Protein AF-A0A3D0M097-F1 (afdb_monomer_lite)

Sequence (236 aa):
MKTQNIITDGYNKEDYTHHGNMFLTGNGAMGVRGTLCEYRKEYMPAINLGGVYDQAGDGWREPVNAPNGLFAELNVDGETLTLPESKHSAHSVSLNIYDGVYNRETCFITAKGGVKFTEGRMVSQENPNLILQCLTVQTGYAAEVCVHTEIDGDVWDINGPHLEQMVCEYEDGACFVSAVTHEKGTHIATQETAEYEFKAAEKIAIGEQSVARNICFTTEAGKEYKIYRKILVTAG

Foldseek 3Di:
DDFDKDKDKDDDPVCLVVQQVVLWAAQQQWIWGRHDLQDAQVSATFIFGPPAWAADDPHDIDTAGFQDQSHKWKDKQNDTDDPPPFAWPIKMWMARPVVRKTKIWTWTQDPVGTKIWMKIKHQDNVDRFKIKMKIKIATQAKIKMKMKTKRAQNHHDPRDDQWDPWDWDDDPQKTKIWTAGDPPRKIKMKIKHKDWDDDWDWDWDTDPGMIMIITIDIDHRGDMTMIMMMMGIDID

Radius of gyration: 17.62 Å; chains: 1; bounding box: 40×41×54 Å

pLDDT: mean 96.67, std 5.03, range [55.19, 98.88]

Structure (mmCIF, N/CA/C/O backbone):
data_AF-A0A3D0M097-F1
#
_entry.id   AF-A0A3D0M097-F1
#
loop_
_atom_site.group_PDB
_atom_site.id
_atom_site.type_symbol
_atom_site.label_atom_id
_atom_site.label_alt_id
_atom_site.label_comp_id
_atom_site.label_asym_id
_atom_site.label_entity_id
_atom_site.label_seq_id
_atom_site.pdbx_PDB_ins_code
_atom_site.Cartn_x
_atom_site.Cartn_y
_atom_site.Cartn_z
_atom_site.occupancy
_atom_site.B_iso_or_equiv
_atom_site.auth_seq_id
_atom_site.auth_comp_id
_atom_site.auth_asym_id
_atom_site.auth_atom_id
_atom_site.pdbx_PDB_model_num
ATOM 1 N N . MET A 1 1 ? 2.580 25.708 -8.187 1.00 55.19 1 MET A N 1
ATOM 2 C CA . MET A 1 1 ? 2.586 24.947 -6.920 1.00 55.19 1 MET A CA 1
ATOM 3 C C . MET A 1 1 ? 3.696 25.490 -6.046 1.00 55.19 1 MET A C 1
ATOM 5 O O . MET A 1 1 ? 4.746 25.830 -6.580 1.00 55.19 1 MET A O 1
ATOM 9 N N . LYS A 1 2 ? 3.454 25.650 -4.744 1.00 55.31 2 LYS A N 1
ATOM 10 C CA . LYS A 1 2 ? 4.518 25.980 -3.791 1.00 55.31 2 LYS A CA 1
ATOM 11 C C . LYS A 1 2 ? 5.185 24.662 -3.403 1.00 55.31 2 LYS A C 1
ATOM 13 O O . LYS A 1 2 ? 4.500 23.770 -2.933 1.00 55.31 2 LYS A O 1
ATOM 18 N N . THR A 1 3 ? 6.486 24.524 -3.623 1.00 61.22 3 THR A N 1
ATOM 19 C CA . THR A 1 3 ? 7.239 23.315 -3.265 1.00 61.22 3 THR A CA 1
ATOM 20 C C . THR A 1 3 ? 8.035 23.579 -1.997 1.00 61.22 3 THR A C 1
ATOM 22 O O . THR A 1 3 ? 9.113 24.170 -2.047 1.00 61.22 3 THR A O 1
ATOM 25 N N . GLN A 1 4 ? 7.492 23.159 -0.859 1.00 81.69 4 GLN A N 1
ATOM 26 C CA . GLN A 1 4 ? 8.293 22.852 0.320 1.00 81.69 4 GLN A CA 1
ATOM 27 C C . GLN A 1 4 ? 8.156 21.356 0.538 1.00 81.69 4 GLN A C 1
ATOM 29 O O . GLN A 1 4 ? 7.065 20.860 0.807 1.00 81.69 4 GLN A O 1
ATOM 34 N N . ASN A 1 5 ? 9.263 20.651 0.343 1.00 87.94 5 ASN A N 1
ATOM 35 C CA . ASN A 1 5 ? 9.313 19.209 0.468 1.00 87.94 5 ASN A CA 1
ATOM 36 C C . ASN A 1 5 ? 10.284 18.856 1.587 1.00 87.94 5 ASN A C 1
ATOM 38 O O . ASN A 1 5 ? 11.381 19.414 1.657 1.00 87.94 5 ASN A O 1
ATOM 42 N N . ILE A 1 6 ? 9.890 17.900 2.418 1.00 94.69 6 ILE A N 1
ATOM 43 C CA . ILE A 1 6 ? 10.844 17.067 3.147 1.00 94.69 6 ILE A CA 1
ATOM 44 C C . ILE A 1 6 ? 11.224 15.949 2.178 1.00 94.69 6 ILE A C 1
ATOM 46 O O . ILE A 1 6 ? 10.329 15.361 1.574 1.00 94.69 6 ILE A O 1
ATOM 50 N N . ILE A 1 7 ? 12.518 15.697 1.974 1.00 96.50 7 ILE A N 1
ATOM 51 C CA . ILE A 1 7 ? 13.021 14.688 1.030 1.00 96.50 7 ILE A CA 1
ATOM 52 C C . ILE A 1 7 ? 14.126 13.889 1.716 1.00 96.50 7 ILE A C 1
ATOM 54 O O . ILE A 1 7 ? 14.997 14.472 2.364 1.00 96.50 7 ILE A O 1
ATOM 58 N N . THR A 1 8 ? 14.103 12.573 1.536 1.00 97.31 8 THR A N 1
ATOM 59 C CA . THR A 1 8 ? 15.211 11.672 1.864 1.00 97.31 8 THR A CA 1
ATOM 60 C C . THR A 1 8 ? 15.594 10.878 0.627 1.00 97.31 8 THR A C 1
ATOM 62 O O . THR A 1 8 ? 14.728 10.244 0.024 1.00 97.31 8 THR A O 1
ATOM 65 N N . ASP A 1 9 ? 16.883 10.874 0.295 1.00 97.44 9 ASP A N 1
ATOM 66 C CA . ASP A 1 9 ? 17.445 10.066 -0.785 1.00 97.44 9 ASP A CA 1
ATOM 67 C C . ASP A 1 9 ? 18.242 8.886 -0.224 1.00 97.44 9 ASP A C 1
ATOM 69 O O . ASP A 1 9 ? 18.924 8.996 0.797 1.00 97.44 9 ASP A O 1
ATOM 73 N N . GLY A 1 10 ? 18.190 7.762 -0.933 1.00 97.31 10 GLY A N 1
ATOM 74 C CA . GLY A 1 10 ? 18.743 6.492 -0.480 1.00 97.31 10 GLY A CA 1
ATOM 75 C C . GLY A 1 10 ? 17.814 5.765 0.489 1.00 97.31 10 GLY A C 1
ATOM 76 O O . GLY A 1 10 ? 16.829 6.309 0.983 1.00 97.31 10 GLY A O 1
ATOM 77 N N . TYR A 1 11 ? 18.124 4.497 0.735 1.00 97.88 11 TYR A N 1
ATOM 78 C CA . TYR A 1 11 ? 17.343 3.630 1.606 1.00 97.88 11 TYR A CA 1
ATOM 79 C C . TYR A 1 11 ? 18.214 3.073 2.730 1.00 97.88 11 TYR A C 1
ATOM 81 O O . TYR A 1 11 ? 19.305 2.553 2.489 1.00 97.88 11 TYR A O 1
ATOM 89 N N . ASN A 1 12 ? 17.694 3.128 3.952 1.00 97.00 12 ASN A N 1
ATOM 90 C CA . ASN A 1 12 ? 18.270 2.478 5.117 1.00 97.00 12 ASN A CA 1
ATOM 91 C C . ASN A 1 12 ? 17.151 1.777 5.888 1.00 97.00 12 ASN A C 1
ATOM 93 O O . ASN A 1 12 ? 16.193 2.406 6.336 1.00 97.00 12 ASN A O 1
ATOM 97 N N . LYS A 1 13 ? 17.285 0.457 6.041 1.00 95.69 13 LYS A N 1
ATOM 98 C CA . LYS A 1 13 ? 16.254 -0.385 6.651 1.00 95.69 13 LYS A CA 1
ATOM 99 C C . LYS A 1 13 ? 15.965 -0.032 8.107 1.00 95.69 13 LYS A C 1
ATOM 101 O O . LYS A 1 13 ? 14.873 -0.324 8.564 1.00 95.69 13 LYS A O 1
ATOM 106 N N . GLU A 1 14 ? 16.913 0.581 8.816 1.00 96.94 14 GLU A N 1
ATOM 107 C CA . GLU A 1 14 ? 16.761 0.948 10.230 1.00 96.94 14 GLU A CA 1
ATOM 108 C C . GLU A 1 14 ? 15.917 2.220 10.423 1.00 96.94 14 GLU A C 1
ATOM 110 O O . GLU A 1 14 ? 15.406 2.468 11.513 1.00 96.94 14 GLU A O 1
ATOM 115 N N . ASP A 1 15 ? 15.706 3.006 9.361 1.00 96.81 15 ASP A N 1
ATOM 116 C CA . ASP A 1 15 ? 14.996 4.286 9.444 1.00 96.81 15 ASP A CA 1
ATOM 117 C C . ASP A 1 15 ? 13.467 4.133 9.349 1.00 96.81 15 ASP A C 1
ATOM 119 O O . ASP A 1 15 ? 12.746 5.129 9.420 1.00 96.81 15 ASP A O 1
ATOM 123 N N . TYR A 1 16 ? 12.939 2.905 9.234 1.00 96.06 16 TYR A N 1
ATOM 124 C CA . TYR A 1 16 ? 11.509 2.642 9.005 1.00 96.06 16 TYR A CA 1
ATOM 125 C C . TYR A 1 16 ? 10.591 3.331 10.029 1.00 96.06 16 TYR A C 1
ATOM 127 O O . TYR A 1 16 ? 9.601 3.962 9.649 1.00 96.06 16 TYR A O 1
ATOM 135 N N . THR A 1 17 ? 10.941 3.296 11.318 1.00 97.00 17 THR A N 1
ATOM 136 C CA . THR A 1 17 ? 10.155 3.955 12.371 1.00 97.00 17 THR A CA 1
ATOM 137 C C . THR A 1 17 ? 10.193 5.473 12.226 1.00 97.00 17 THR A C 1
ATOM 139 O O . THR A 1 17 ? 9.156 6.131 12.352 1.00 97.00 17 THR A O 1
ATOM 142 N N . HIS A 1 18 ? 11.376 6.032 11.947 1.00 97.62 18 HIS A N 1
ATOM 143 C CA . HIS A 1 18 ? 11.571 7.470 11.784 1.00 97.62 18 HIS A CA 1
ATOM 144 C C . HIS A 1 18 ? 10.836 7.992 10.545 1.00 97.62 18 HIS A C 1
ATOM 146 O O . HIS A 1 18 ? 10.071 8.948 10.651 1.00 97.62 18 HIS A O 1
ATOM 152 N N . HIS A 1 19 ? 10.988 7.324 9.401 1.00 97.38 19 HIS A N 1
ATOM 153 C CA . HIS A 1 19 ? 10.326 7.679 8.145 1.00 97.38 19 HIS A CA 1
ATOM 154 C C . HIS A 1 19 ? 8.806 7.528 8.241 1.00 97.38 19 HIS A C 1
ATOM 156 O O . HIS A 1 19 ? 8.079 8.425 7.813 1.00 97.38 19 HIS A O 1
ATOM 162 N N . GLY A 1 20 ? 8.319 6.467 8.893 1.00 97.31 20 GLY A N 1
ATOM 163 C CA . GLY A 1 20 ? 6.892 6.288 9.153 1.00 97.31 20 GLY A CA 1
ATOM 164 C C . GLY A 1 20 ? 6.267 7.445 9.946 1.00 97.31 20 GLY A C 1
ATOM 165 O O . GLY A 1 20 ? 5.105 7.773 9.717 1.00 97.31 20 GLY A O 1
ATOM 166 N N . ASN A 1 21 ? 7.035 8.102 10.825 1.00 97.19 21 ASN A N 1
ATOM 167 C CA . ASN A 1 21 ? 6.602 9.301 11.552 1.00 97.19 21 ASN A CA 1
ATOM 168 C C . ASN A 1 21 ? 6.780 10.589 10.736 1.00 97.19 21 ASN A C 1
ATOM 170 O O . ASN A 1 21 ? 5.877 11.417 10.681 1.00 97.19 21 ASN A O 1
ATOM 174 N N . MET A 1 22 ? 7.950 10.774 10.123 1.00 97.12 22 MET A N 1
ATOM 175 C CA . MET A 1 22 ? 8.322 12.015 9.439 1.00 97.12 22 MET A CA 1
ATOM 176 C C . MET A 1 22 ? 7.471 12.280 8.195 1.00 97.12 22 MET A C 1
ATOM 178 O O . MET A 1 22 ? 7.140 13.428 7.912 1.00 97.12 22 MET A O 1
ATOM 182 N N . PHE A 1 23 ? 7.108 11.223 7.468 1.00 98.00 23 PHE A N 1
ATOM 183 C CA . PHE A 1 23 ? 6.337 11.306 6.230 1.00 98.00 23 PHE A CA 1
ATOM 184 C C . PHE A 1 23 ? 4.845 10.984 6.422 1.00 98.00 23 PHE A C 1
ATOM 186 O O . PHE A 1 23 ? 4.149 10.680 5.454 1.00 98.00 23 PHE A O 1
ATOM 193 N N . LEU A 1 24 ? 4.354 11.019 7.666 1.00 97.31 24 LEU A N 1
ATOM 194 C CA . LEU A 1 24 ? 2.944 10.806 7.984 1.00 97.31 24 LEU A CA 1
ATOM 195 C C . LEU A 1 24 ? 2.059 11.845 7.282 1.00 97.31 24 LEU A C 1
ATOM 197 O O . LEU A 1 24 ? 2.350 13.041 7.282 1.00 97.31 24 LEU A O 1
ATOM 201 N N . THR A 1 25 ? 0.933 11.383 6.742 1.00 97.81 25 THR A N 1
ATOM 202 C CA . THR A 1 25 ? -0.128 12.232 6.177 1.00 97.81 25 THR A CA 1
ATOM 203 C C . THR A 1 25 ? -1.403 12.095 7.001 1.00 97.81 25 THR A C 1
ATOM 205 O O . THR A 1 25 ? -1.664 11.027 7.550 1.00 97.81 25 THR A O 1
ATOM 208 N N . GLY A 1 26 ? -2.224 13.141 7.085 1.00 97.31 26 GLY A N 1
ATOM 209 C CA . GLY A 1 26 ? -3.478 13.081 7.835 1.00 97.31 26 GLY A CA 1
ATOM 210 C C . GLY A 1 26 ? -4.354 14.317 7.663 1.00 97.31 26 GLY A C 1
ATOM 211 O O . GLY A 1 26 ? -3.919 15.333 7.122 1.00 97.31 26 GLY A O 1
ATOM 212 N N . ASN A 1 27 ? -5.593 14.225 8.139 1.00 97.00 27 ASN A N 1
ATOM 213 C CA . ASN A 1 27 ? -6.616 15.279 8.042 1.00 97.00 27 ASN A CA 1
ATOM 214 C C . ASN A 1 27 ? -7.275 15.617 9.395 1.00 97.00 27 ASN A C 1
ATOM 216 O O . ASN A 1 27 ? -8.317 16.264 9.444 1.00 97.00 27 ASN A O 1
ATOM 220 N N . GLY A 1 28 ? -6.694 15.152 10.504 1.00 94.56 28 GLY A N 1
ATOM 221 C CA . GLY A 1 28 ? -7.227 15.332 11.859 1.00 94.56 28 GLY A CA 1
ATOM 222 C C . GLY A 1 28 ? -8.279 14.296 12.269 1.00 94.56 28 GLY A C 1
ATOM 223 O O . GLY A 1 28 ? -8.358 13.975 13.452 1.00 94.56 28 GLY A O 1
ATOM 224 N N . ALA A 1 29 ? -9.026 13.728 11.318 1.00 96.06 29 ALA A N 1
ATOM 225 C CA . ALA A 1 29 ? -9.900 12.575 11.547 1.00 96.06 29 ALA A CA 1
ATOM 226 C C . ALA A 1 29 ? -9.162 11.242 11.352 1.00 96.06 29 ALA A C 1
ATOM 228 O O . ALA A 1 29 ? -9.466 10.266 12.025 1.00 96.06 29 ALA A O 1
ATOM 229 N N . MET A 1 30 ? -8.174 11.207 10.462 1.00 97.38 30 MET A N 1
ATOM 230 C CA . MET A 1 30 ? -7.381 10.031 10.131 1.00 97.38 30 MET A CA 1
ATOM 231 C C . MET A 1 30 ? -5.905 10.405 9.976 1.00 97.38 30 MET A C 1
ATOM 233 O O . MET A 1 30 ? -5.568 11.480 9.465 1.00 97.38 30 MET A O 1
ATOM 237 N N . GLY A 1 31 ? -5.026 9.507 10.416 1.00 97.94 31 GLY A N 1
ATOM 238 C CA . GLY A 1 31 ? -3.580 9.580 10.225 1.00 97.94 31 GLY A CA 1
ATOM 239 C C . GLY A 1 31 ? -3.058 8.315 9.553 1.00 97.94 31 GLY A C 1
ATOM 24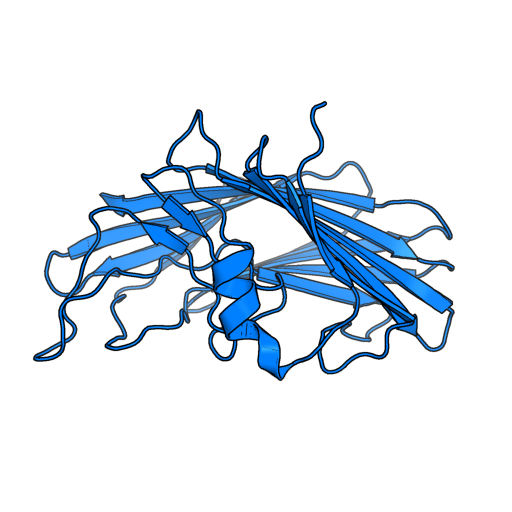0 O O . GLY A 1 31 ? -3.476 7.215 9.893 1.00 97.94 31 GLY A O 1
ATOM 241 N N . VAL A 1 32 ? -2.141 8.473 8.605 1.00 98.44 32 VAL A N 1
ATOM 242 C CA . VAL A 1 32 ? -1.524 7.383 7.843 1.00 98.44 32 VAL A CA 1
ATOM 243 C C . VAL A 1 32 ? -0.016 7.526 7.941 1.00 98.44 32 VAL A C 1
ATOM 245 O O . VAL A 1 32 ? 0.547 8.508 7.446 1.00 98.44 32 VAL A O 1
ATOM 248 N N . ARG A 1 33 ? 0.651 6.548 8.560 1.00 98.44 33 ARG A N 1
ATOM 249 C CA . ARG A 1 33 ? 2.118 6.543 8.666 1.00 98.44 33 ARG A CA 1
ATOM 250 C C . ARG A 1 33 ? 2.770 6.560 7.282 1.00 98.44 33 ARG A C 1
ATOM 252 O O . ARG A 1 33 ? 2.268 5.975 6.326 1.00 98.44 33 ARG A O 1
ATOM 259 N N . GLY A 1 34 ? 3.923 7.210 7.176 1.00 98.00 34 GLY A N 1
ATOM 260 C CA . GLY A 1 34 ? 4.712 7.350 5.947 1.00 98.00 34 GLY A CA 1
ATOM 261 C C . GLY A 1 34 ? 5.532 6.112 5.557 1.00 98.00 34 GLY A C 1
ATOM 262 O O . GLY A 1 34 ? 6.655 6.250 5.078 1.00 98.00 34 GLY A O 1
ATOM 263 N N . THR A 1 35 ? 5.027 4.905 5.825 1.00 98.25 35 THR A N 1
ATOM 264 C CA . THR A 1 35 ? 5.699 3.630 5.515 1.00 98.25 35 THR A CA 1
ATOM 265 C C . THR A 1 35 ? 5.626 3.293 4.025 1.00 98.25 35 THR A C 1
ATOM 267 O O . THR A 1 35 ? 4.704 3.736 3.337 1.00 98.25 35 THR A O 1
ATOM 270 N N . LEU A 1 36 ? 6.561 2.482 3.522 1.00 98.50 36 LEU A N 1
ATOM 271 C CA . LEU A 1 36 ? 6.472 1.958 2.154 1.00 98.50 36 LEU A CA 1
ATOM 272 C C . LEU A 1 36 ? 5.215 1.084 2.001 1.00 98.50 36 LEU A C 1
ATOM 274 O O . LEU A 1 36 ? 4.780 0.461 2.968 1.00 98.50 36 LEU A O 1
ATOM 278 N N . CYS A 1 37 ? 4.605 1.054 0.816 1.00 98.31 37 CYS A N 1
ATOM 279 C CA . CYS A 1 37 ? 3.369 0.299 0.591 1.00 98.31 37 CYS A CA 1
ATOM 280 C C . CYS A 1 37 ? 3.544 -1.225 0.695 1.00 98.31 37 CYS A C 1
ATOM 282 O O . CYS A 1 37 ? 2.585 -1.910 1.024 1.00 98.31 37 CYS A O 1
ATOM 284 N N . GLU A 1 38 ? 4.747 -1.758 0.470 1.00 98.31 38 GLU A N 1
ATOM 285 C CA . GLU A 1 38 ? 5.058 -3.189 0.616 1.00 98.31 38 GLU A CA 1
ATOM 286 C C . GLU A 1 38 ? 5.319 -3.618 2.072 1.00 98.31 38 GLU A C 1
ATOM 288 O O . GLU A 1 38 ? 5.615 -4.779 2.344 1.00 98.31 38 GLU A O 1
ATOM 293 N N . TYR A 1 39 ? 5.252 -2.688 3.027 1.00 98.25 39 TYR A N 1
ATOM 294 C CA . TYR A 1 39 ? 5.535 -2.973 4.429 1.00 98.25 39 TYR A CA 1
ATOM 295 C C . TYR A 1 39 ? 4.341 -3.587 5.156 1.00 98.25 39 TYR A C 1
ATOM 297 O O . TYR A 1 39 ? 3.215 -3.097 5.074 1.00 98.25 39 TYR A O 1
ATOM 305 N N . ARG A 1 40 ? 4.641 -4.635 5.924 1.00 97.44 40 ARG A N 1
ATOM 306 C CA . ARG A 1 40 ? 3.746 -5.329 6.858 1.00 97.44 40 ARG A CA 1
ATOM 307 C C . ARG A 1 40 ? 4.011 -4.880 8.294 1.00 97.44 40 ARG A C 1
ATOM 309 O O . ARG A 1 40 ? 4.863 -4.018 8.529 1.00 97.44 40 ARG A O 1
ATOM 316 N N . LYS A 1 41 ? 3.276 -5.444 9.254 1.00 96.94 41 LYS A N 1
ATOM 317 C CA . LYS A 1 41 ? 3.286 -5.055 10.674 1.00 96.94 41 LYS A CA 1
ATOM 318 C C . LYS A 1 41 ? 4.680 -4.937 11.305 1.00 96.94 41 LYS A C 1
ATOM 320 O O . LYS A 1 41 ? 4.875 -4.088 12.170 1.00 96.94 41 LYS A O 1
ATOM 325 N N . GLU A 1 42 ? 5.671 -5.691 10.831 1.00 96.12 42 GLU A N 1
ATOM 326 C CA . GLU A 1 42 ? 7.069 -5.625 11.283 1.00 96.12 42 GLU A CA 1
ATOM 327 C C . GLU A 1 42 ? 7.699 -4.240 11.060 1.00 96.12 42 GLU A C 1
ATOM 329 O O . GLU A 1 42 ? 8.588 -3.832 11.803 1.00 96.12 42 GLU A O 1
ATOM 334 N N . TYR A 1 43 ? 7.207 -3.499 10.065 1.00 97.50 43 TYR A N 1
ATOM 335 C CA . TYR A 1 43 ? 7.630 -2.141 9.728 1.00 97.50 43 TYR A CA 1
ATOM 336 C C . TYR A 1 43 ? 6.590 -1.077 10.106 1.00 97.50 43 TYR A C 1
ATOM 338 O O . TYR A 1 43 ? 6.696 0.083 9.692 1.00 97.50 43 TYR A O 1
ATOM 346 N N . MET A 1 44 ? 5.608 -1.458 10.926 1.00 97.56 44 MET A N 1
ATOM 347 C CA . MET A 1 44 ? 4.640 -0.566 11.561 1.00 97.56 44 MET A CA 1
ATOM 348 C C . MET A 1 44 ? 3.858 0.334 10.580 1.00 97.56 44 MET A C 1
ATOM 350 O O . MET A 1 44 ? 3.801 1.546 10.806 1.00 97.56 44 MET A O 1
ATOM 354 N N . PRO A 1 45 ? 3.274 -0.162 9.471 1.00 97.94 45 PRO A N 1
ATOM 355 C CA . PRO A 1 45 ? 2.238 0.592 8.775 1.00 97.94 45 PRO A CA 1
ATOM 356 C C . PRO A 1 45 ? 1.058 0.810 9.728 1.00 97.94 45 PRO A C 1
ATOM 358 O O . PRO A 1 45 ? 0.739 -0.052 10.545 1.00 97.94 45 PRO A O 1
ATOM 361 N N . ALA A 1 46 ? 0.417 1.971 9.640 1.00 97.94 46 ALA A N 1
ATOM 362 C CA . ALA A 1 46 ? -0.742 2.277 10.468 1.00 97.94 46 ALA A CA 1
ATOM 363 C C . ALA A 1 46 ? -1.675 3.252 9.765 1.00 97.94 46 ALA A C 1
ATOM 365 O O . ALA A 1 46 ? -1.221 4.247 9.184 1.00 97.94 46 ALA A O 1
ATOM 366 N N . ILE A 1 47 ? -2.969 2.975 9.900 1.00 98.44 47 ILE A N 1
ATOM 367 C CA . ILE A 1 47 ? -4.061 3.896 9.609 1.00 98.44 47 ILE A CA 1
ATOM 368 C C . ILE A 1 47 ? -4.821 4.093 10.921 1.00 98.44 47 ILE A C 1
ATOM 370 O O . ILE A 1 47 ? -5.553 3.209 11.360 1.00 98.44 47 ILE A O 1
ATOM 374 N N . ASN A 1 48 ? -4.625 5.240 11.565 1.00 96.12 48 ASN A N 1
ATOM 375 C CA . ASN A 1 48 ? -5.269 5.577 12.831 1.00 96.12 48 ASN A CA 1
ATOM 376 C C . ASN A 1 48 ? -6.498 6.447 12.602 1.00 96.12 48 ASN A C 1
ATOM 378 O O . ASN A 1 48 ? -6.442 7.408 11.832 1.00 96.12 48 ASN A O 1
ATOM 382 N N . LEU A 1 49 ? -7.570 6.164 13.342 1.00 94.00 49 LEU A N 1
ATOM 383 C CA . LEU A 1 49 ? -8.802 6.947 13.333 1.00 94.00 49 LEU A CA 1
ATOM 384 C C . LEU A 1 49 ? -8.918 7.768 14.623 1.00 94.00 49 LEU A C 1
ATOM 386 O O . LEU A 1 49 ? -8.868 7.245 15.737 1.00 94.00 49 LEU A O 1
ATOM 390 N N . GLY A 1 50 ? -9.068 9.079 14.473 1.00 93.38 50 GLY A N 1
ATOM 391 C CA . GLY A 1 50 ? -9.222 10.018 15.574 1.00 93.38 50 GLY A CA 1
ATOM 392 C C . GLY A 1 50 ? -10.456 9.686 16.409 1.00 93.38 50 GLY A C 1
ATOM 393 O O . GLY A 1 50 ? -11.563 9.585 15.891 1.00 93.38 50 GLY A O 1
ATOM 394 N N . GLY A 1 51 ? -10.268 9.527 17.720 1.00 92.56 51 GLY A N 1
ATOM 395 C CA . GLY A 1 51 ? -11.361 9.205 18.642 1.00 92.56 51 GLY A CA 1
ATOM 396 C C . GLY A 1 51 ? -11.674 7.712 18.783 1.00 92.56 51 GLY A C 1
ATOM 397 O O . GLY A 1 51 ? -12.490 7.364 19.638 1.00 92.56 51 GLY A O 1
ATOM 398 N N . VAL A 1 52 ? -11.016 6.833 18.018 1.00 95.44 52 VAL A N 1
ATOM 399 C CA . VAL A 1 52 ? -11.185 5.378 18.125 1.00 95.44 52 VAL A CA 1
ATOM 400 C C . VAL A 1 52 ? -10.088 4.800 19.010 1.00 95.44 52 VAL A C 1
ATOM 402 O O . VAL A 1 52 ? -8.908 4.829 18.665 1.00 95.44 52 VAL A O 1
ATOM 405 N N . TYR A 1 53 ? -10.499 4.287 20.166 1.00 96.12 53 TYR A N 1
ATOM 406 C CA . TYR A 1 53 ? -9.622 3.702 21.172 1.00 96.12 53 TYR A CA 1
ATOM 407 C C . TYR A 1 53 ? -10.202 2.382 21.649 1.00 96.12 53 TYR A C 1
ATOM 409 O O . TYR A 1 53 ? -11.427 2.244 21.729 1.00 96.12 53 TYR A O 1
ATOM 417 N N . ASP A 1 54 ? -9.319 1.473 22.028 1.00 96.94 54 ASP A N 1
ATOM 418 C CA . ASP A 1 54 ? -9.680 0.172 22.568 1.00 96.94 54 ASP A CA 1
ATOM 419 C C . ASP A 1 54 ? -8.720 -0.238 23.689 1.00 96.94 54 ASP A C 1
ATOM 421 O O . ASP A 1 54 ? -7.605 0.282 23.786 1.00 96.94 54 ASP A O 1
ATOM 425 N N . GLN A 1 55 ? -9.177 -1.136 24.559 1.00 95.94 55 GLN A N 1
ATOM 426 C CA . GLN A 1 55 ? -8.376 -1.755 25.604 1.00 95.94 55 GLN A CA 1
ATOM 427 C C . GLN A 1 55 ? -8.475 -3.279 25.469 1.00 95.94 55 GLN A C 1
ATOM 429 O O . GLN A 1 55 ? -9.510 -3.869 25.782 1.00 95.94 55 GLN A O 1
ATOM 434 N N . ALA A 1 56 ? -7.381 -3.918 25.050 1.00 90.81 56 ALA A N 1
ATOM 435 C CA . ALA A 1 56 ? -7.310 -5.370 24.952 1.00 90.81 56 ALA A CA 1
ATOM 436 C C . ALA A 1 56 ? -7.082 -5.989 26.343 1.00 90.81 56 ALA A C 1
ATOM 438 O O . ALA A 1 56 ? -6.024 -5.820 26.958 1.00 90.81 56 ALA A O 1
ATOM 439 N N . GLY A 1 57 ? -8.085 -6.707 26.858 1.00 89.62 57 GLY A N 1
ATOM 440 C CA . GLY A 1 57 ? -8.039 -7.310 28.195 1.00 89.62 57 GLY A CA 1
ATOM 441 C C . GLY A 1 57 ? -7.748 -6.277 29.293 1.00 89.62 57 GLY A C 1
ATOM 442 O O . GLY A 1 57 ? -8.382 -5.229 29.352 1.00 89.62 57 GLY A O 1
ATOM 443 N N . ASP A 1 58 ? -6.758 -6.560 30.144 1.00 90.06 58 ASP A N 1
ATOM 444 C CA . ASP A 1 58 ? -6.296 -5.648 31.205 1.00 90.06 58 ASP A CA 1
ATOM 445 C C . ASP A 1 58 ? -5.145 -4.717 30.748 1.00 90.06 58 ASP A C 1
ATOM 447 O O . ASP A 1 58 ? -4.440 -4.135 31.576 1.00 90.06 58 ASP A O 1
ATOM 451 N N . GLY A 1 59 ? -4.910 -4.603 29.433 1.00 90.06 59 GLY A N 1
ATOM 452 C CA . GLY A 1 59 ? -3.839 -3.805 28.828 1.00 90.06 59 GLY A CA 1
ATOM 453 C C . GLY A 1 59 ? -4.063 -2.289 28.882 1.00 90.06 59 GLY A C 1
ATOM 454 O O . GLY A 1 59 ? -4.958 -1.787 29.563 1.00 90.06 59 GLY A O 1
ATOM 455 N N . TRP A 1 60 ? -3.235 -1.533 28.153 1.00 93.56 60 TRP A N 1
ATOM 456 C CA . TRP A 1 60 ? -3.404 -0.083 28.017 1.00 93.56 60 TRP A CA 1
ATOM 457 C C . TRP A 1 60 ? -4.472 0.254 26.983 1.00 93.56 60 TRP A C 1
ATOM 459 O O . TRP A 1 60 ? -4.551 -0.380 25.936 1.00 93.56 60 TRP A O 1
ATOM 469 N N . ARG A 1 61 ? -5.261 1.298 27.261 1.00 95.38 61 ARG A N 1
ATOM 470 C CA . ARG A 1 61 ? -6.140 1.880 26.249 1.00 95.38 61 ARG A CA 1
ATOM 471 C C . ARG A 1 61 ? -5.317 2.703 25.261 1.00 95.38 61 ARG A C 1
ATOM 473 O O . ARG A 1 61 ? -4.683 3.678 25.673 1.00 95.38 61 ARG A O 1
ATOM 480 N N . GLU A 1 62 ? -5.380 2.367 23.979 1.00 94.69 62 GLU A N 1
ATOM 481 C CA . GLU A 1 62 ? -4.604 3.027 22.923 1.00 94.69 62 GLU A CA 1
ATOM 482 C C . GLU A 1 62 ? -5.409 3.244 21.630 1.00 94.69 62 GLU A C 1
ATOM 484 O O . GLU A 1 62 ? -6.522 2.722 21.509 1.00 94.69 62 GLU A O 1
ATOM 489 N N . PRO A 1 63 ? -4.928 4.100 20.703 1.00 94.38 63 PRO A N 1
ATOM 490 C CA . PRO A 1 63 ? -5.562 4.270 19.401 1.00 94.38 63 PRO A CA 1
ATOM 491 C C . PRO A 1 63 ? -5.533 2.971 18.599 1.00 94.38 63 PRO A C 1
ATOM 493 O O . PRO A 1 63 ? -4.496 2.320 18.523 1.00 94.38 63 PRO A O 1
ATOM 496 N N . VAL A 1 64 ? -6.642 2.653 17.938 1.00 95.44 64 VAL A N 1
ATOM 497 C CA . VAL A 1 64 ? -6.751 1.447 17.106 1.00 95.44 64 VAL A CA 1
ATOM 498 C C . VAL A 1 64 ? -6.214 1.711 15.699 1.00 95.44 64 VAL A C 1
ATOM 500 O O . VAL A 1 64 ? -6.443 2.784 15.123 1.00 95.44 64 VAL A O 1
ATOM 503 N N . ASN A 1 65 ? -5.517 0.725 15.135 1.00 97.50 65 ASN A N 1
ATOM 504 C CA . ASN A 1 65 ? -5.171 0.684 13.719 1.00 97.50 65 ASN A CA 1
ATOM 505 C C . ASN A 1 65 ? -6.291 0.007 12.922 1.00 97.50 65 ASN A C 1
ATOM 507 O O . ASN A 1 65 ? -6.696 -1.108 13.228 1.00 97.50 65 ASN A O 1
ATOM 511 N N . ALA A 1 66 ? -6.807 0.684 11.898 1.00 98.25 66 ALA A N 1
ATOM 512 C CA . ALA A 1 66 ? -7.765 0.094 10.968 1.00 98.25 66 ALA A CA 1
ATOM 513 C C . ALA A 1 66 ? -7.067 -0.893 10.011 1.00 98.25 66 ALA A C 1
ATOM 515 O O . ALA A 1 66 ? -5.878 -0.694 9.729 1.00 98.25 66 ALA A O 1
ATOM 516 N N . PRO A 1 67 ? -7.788 -1.886 9.442 1.00 98.56 67 PRO A N 1
ATOM 517 C CA . PRO A 1 67 ? -7.248 -2.752 8.395 1.00 98.56 67 PRO A CA 1
ATOM 518 C C . PRO A 1 67 ? -6.576 -1.931 7.287 1.00 98.56 67 PRO A C 1
ATOM 520 O O . PRO A 1 67 ? -7.156 -0.979 6.751 1.00 98.56 67 PRO A O 1
ATOM 523 N N . ASN A 1 68 ? -5.332 -2.267 6.962 1.00 98.56 68 ASN A N 1
ATOM 524 C CA . ASN A 1 68 ? -4.471 -1.460 6.112 1.00 98.56 68 ASN A CA 1
ATOM 525 C C . ASN A 1 68 ? -4.798 -1.667 4.628 1.00 98.56 68 ASN A C 1
ATOM 527 O O . ASN A 1 68 ? -4.306 -2.600 4.000 1.00 98.56 68 ASN A O 1
ATOM 531 N N . GLY A 1 69 ? -5.575 -0.753 4.044 1.00 98.38 69 GLY A N 1
ATOM 532 C CA . GLY A 1 69 ? -5.913 -0.777 2.615 1.00 98.38 69 GLY A CA 1
ATOM 533 C C . GLY A 1 69 ? -4.801 -0.316 1.665 1.00 98.38 69 GLY A C 1
ATOM 534 O O . GLY A 1 69 ? -4.996 -0.338 0.452 1.00 98.38 69 GLY A O 1
ATOM 535 N N . LEU A 1 70 ? -3.648 0.139 2.169 1.00 98.62 70 LEU A N 1
ATOM 536 C CA . LEU A 1 70 ? -2.574 0.709 1.344 1.00 98.62 70 LEU A CA 1
ATOM 537 C C . LEU A 1 70 ? -1.529 -0.307 0.893 1.00 98.62 70 LEU A C 1
ATOM 539 O O . LEU A 1 70 ? -0.651 0.073 0.111 1.00 98.62 70 LEU A O 1
ATOM 543 N N . PHE A 1 71 ? -1.619 -1.563 1.347 1.00 98.75 71 PHE A N 1
ATOM 544 C CA . PHE A 1 71 ? -0.638 -2.577 0.985 1.00 98.75 71 PHE A CA 1
ATOM 545 C C . PHE A 1 71 ? -0.559 -2.719 -0.538 1.00 98.75 71 PHE A C 1
ATOM 547 O O . PHE A 1 71 ? -1.587 -2.821 -1.222 1.00 98.75 71 PHE A O 1
ATOM 554 N N . ALA A 1 72 ? 0.662 -2.678 -1.065 1.00 98.62 72 ALA A N 1
ATOM 555 C CA . ALA A 1 72 ? 0.944 -2.946 -2.462 1.00 98.62 72 ALA A CA 1
ATOM 556 C C . ALA A 1 72 ? 2.352 -3.521 -2.642 1.00 98.62 72 ALA A C 1
ATOM 558 O O . ALA A 1 72 ? 3.328 -2.964 -2.142 1.00 98.62 72 ALA A O 1
ATOM 559 N N . GLU A 1 73 ? 2.452 -4.589 -3.424 1.00 98.12 73 GLU A N 1
ATOM 560 C CA . GLU A 1 73 ? 3.691 -5.276 -3.772 1.00 98.12 73 GLU A CA 1
ATOM 561 C C . GLU A 1 73 ? 3.791 -5.429 -5.294 1.00 98.12 73 GLU A C 1
ATOM 563 O O . GLU A 1 73 ? 2.806 -5.704 -5.987 1.00 98.12 73 GLU A O 1
ATOM 568 N N . LEU A 1 74 ? 4.998 -5.235 -5.825 1.00 98.62 74 LEU A N 1
ATOM 569 C CA . LEU A 1 74 ? 5.282 -5.352 -7.248 1.00 98.62 74 LEU A CA 1
ATOM 570 C C . LEU A 1 74 ? 5.971 -6.687 -7.542 1.00 98.62 74 LEU A C 1
ATOM 572 O O . LEU A 1 74 ? 7.045 -6.958 -7.011 1.00 98.62 74 LEU A O 1
ATOM 576 N N . ASN A 1 75 ? 5.412 -7.469 -8.462 1.00 98.69 75 ASN A N 1
ATOM 577 C CA . ASN A 1 75 ? 6.072 -8.626 -9.057 1.00 98.69 75 ASN A CA 1
ATOM 578 C C . ASN A 1 75 ? 6.353 -8.367 -10.545 1.00 98.69 75 ASN A C 1
ATOM 580 O O . ASN A 1 75 ? 5.473 -7.902 -11.273 1.00 98.69 75 ASN A O 1
ATOM 584 N N . VAL A 1 76 ? 7.573 -8.661 -10.998 1.00 98.62 76 VAL A N 1
ATOM 585 C CA . VAL A 1 76 ? 8.004 -8.517 -12.395 1.00 98.62 76 VAL A CA 1
ATOM 586 C C . VAL A 1 76 ? 8.705 -9.794 -12.841 1.00 98.62 76 VAL A C 1
ATOM 588 O O . VAL A 1 76 ? 9.714 -10.187 -12.266 1.00 98.62 76 VAL A O 1
ATOM 591 N N . ASP A 1 77 ? 8.184 -10.447 -13.880 1.00 98.12 77 ASP A N 1
ATOM 592 C CA . ASP A 1 77 ? 8.680 -11.720 -14.418 1.00 98.12 77 ASP A CA 1
ATOM 593 C C . ASP A 1 77 ? 8.868 -12.823 -13.352 1.00 98.12 77 ASP A C 1
ATOM 595 O O . ASP A 1 77 ? 9.781 -13.648 -13.441 1.00 98.12 77 ASP A O 1
ATOM 599 N N . GLY A 1 78 ? 8.002 -12.849 -12.334 1.00 97.12 78 GLY A N 1
ATOM 600 C CA . GLY A 1 78 ? 8.067 -13.801 -11.225 1.00 97.12 78 GLY A CA 1
ATOM 601 C C . GLY A 1 78 ? 8.982 -13.375 -10.071 1.00 97.12 78 GLY A C 1
ATOM 602 O O . GLY A 1 78 ? 8.991 -14.052 -9.046 1.00 97.12 78 GLY A O 1
ATOM 603 N N . GLU A 1 79 ? 9.707 -12.260 -10.188 1.00 97.94 79 GLU A N 1
ATOM 604 C CA . GLU A 1 79 ? 10.518 -11.678 -9.114 1.00 97.94 79 GLU A CA 1
ATOM 605 C C . GLU A 1 79 ? 9.714 -10.619 -8.347 1.00 97.94 79 GLU A C 1
ATOM 607 O O . GLU A 1 79 ? 9.249 -9.638 -8.927 1.00 97.94 79 GLU A O 1
ATOM 612 N N . THR A 1 80 ? 9.558 -10.804 -7.035 1.00 98.31 80 THR A N 1
ATOM 613 C CA . THR A 1 80 ? 8.976 -9.789 -6.146 1.00 98.31 80 THR A CA 1
ATOM 614 C C . THR A 1 80 ? 10.021 -8.714 -5.837 1.00 98.31 80 THR A C 1
ATOM 616 O O . THR A 1 80 ? 11.139 -9.025 -5.423 1.00 98.31 80 THR A O 1
ATOM 619 N N . LEU A 1 81 ? 9.657 -7.451 -6.067 1.00 98.44 81 LEU A N 1
ATOM 620 C CA . LEU A 1 81 ? 10.518 -6.282 -5.910 1.00 98.44 81 LEU A CA 1
ATOM 621 C C . LEU A 1 81 ? 10.126 -5.489 -4.657 1.00 98.44 81 LEU A C 1
ATOM 623 O O . LEU A 1 81 ? 9.146 -4.743 -4.667 1.00 98.44 81 LEU A O 1
ATOM 627 N N . THR A 1 82 ? 10.915 -5.629 -3.594 1.00 97.38 82 THR A N 1
ATOM 628 C CA . THR A 1 82 ? 10.686 -5.012 -2.279 1.00 97.38 82 THR A CA 1
ATOM 629 C C . THR A 1 82 ? 11.963 -4.379 -1.741 1.00 97.38 82 THR A C 1
ATOM 631 O O . THR A 1 82 ? 13.076 -4.689 -2.165 1.00 97.38 82 THR A O 1
ATOM 634 N N . LEU A 1 83 ? 11.827 -3.464 -0.788 1.00 97.50 83 LEU A N 1
ATOM 635 C CA . LEU A 1 83 ? 12.937 -3.069 0.075 1.00 97.50 83 LEU A CA 1
ATOM 636 C C . LEU A 1 83 ? 12.721 -3.705 1.454 1.00 97.50 83 LEU A C 1
ATOM 638 O O . LEU A 1 83 ? 11.581 -3.716 1.906 1.00 97.50 83 LEU A O 1
ATOM 642 N N . PRO A 1 84 ? 13.776 -4.182 2.142 1.00 96.25 84 PRO A N 1
ATOM 643 C CA . PRO A 1 84 ? 15.200 -4.104 1.796 1.00 96.25 84 PRO A CA 1
ATOM 644 C C . PRO A 1 84 ? 15.728 -5.182 0.828 1.00 96.25 84 PRO A C 1
ATOM 646 O O . PRO A 1 84 ? 16.912 -5.143 0.491 1.00 96.25 84 PRO A O 1
ATOM 649 N N . GLU A 1 85 ? 14.925 -6.168 0.428 1.00 97.06 85 GLU A N 1
ATOM 650 C CA . GLU A 1 85 ? 15.426 -7.406 -0.189 1.00 97.06 85 GLU A CA 1
ATOM 651 C C . GLU A 1 85 ? 15.994 -7.202 -1.599 1.00 97.06 85 GLU A C 1
ATOM 653 O O . GLU A 1 85 ? 17.020 -7.793 -1.953 1.00 97.06 85 GLU A O 1
ATOM 658 N N . SER A 1 86 ? 15.350 -6.372 -2.417 1.00 98.00 86 SER A N 1
ATOM 659 C CA . SER A 1 86 ? 15.707 -6.201 -3.822 1.00 98.00 86 SER A CA 1
ATOM 660 C C . SER A 1 86 ? 16.791 -5.145 -4.026 1.00 98.00 86 SER A C 1
ATOM 662 O O . SER A 1 86 ? 16.849 -4.089 -3.385 1.00 98.00 86 SER A O 1
ATOM 664 N N . LYS A 1 87 ? 17.658 -5.402 -5.011 1.00 98.06 87 LYS A N 1
ATOM 665 C CA . LYS A 1 87 ? 18.669 -4.431 -5.440 1.00 98.06 87 LYS A CA 1
ATOM 666 C C . LYS A 1 87 ? 17.999 -3.237 -6.108 1.00 98.06 87 LYS A C 1
ATOM 668 O O . LYS A 1 87 ? 17.105 -3.393 -6.936 1.00 98.06 87 LYS A O 1
ATOM 673 N N . HIS A 1 88 ? 18.500 -2.046 -5.818 1.00 98.44 88 HIS A N 1
ATOM 674 C CA . HIS A 1 88 ? 18.028 -0.803 -6.414 1.00 98.44 88 HIS A CA 1
ATOM 675 C C . HIS A 1 88 ? 19.206 0.119 -6.736 1.00 98.44 88 HIS A C 1
ATOM 677 O O . HIS A 1 88 ? 20.254 0.060 -6.093 1.00 98.44 88 HIS A O 1
ATOM 683 N N . SER A 1 89 ? 19.045 0.956 -7.759 1.00 98.31 89 SER A N 1
ATOM 684 C CA . SER A 1 89 ? 20.014 1.991 -8.133 1.00 98.31 89 SER A CA 1
ATOM 685 C C . SER A 1 89 ? 19.691 3.346 -7.509 1.00 98.31 89 SER A C 1
ATOM 687 O O . SER A 1 89 ? 20.575 4.189 -7.393 1.00 98.31 89 SER A O 1
ATOM 689 N N . ALA A 1 90 ? 18.426 3.574 -7.149 1.00 98.56 90 ALA A N 1
ATOM 690 C CA . ALA A 1 90 ? 17.959 4.799 -6.516 1.00 98.56 90 ALA A CA 1
ATOM 691 C C . ALA A 1 90 ? 16.696 4.527 -5.694 1.00 98.56 90 ALA A C 1
ATOM 693 O O . ALA A 1 90 ? 15.876 3.684 -6.066 1.00 98.56 90 ALA A O 1
ATOM 694 N N . HIS A 1 91 ? 16.548 5.268 -4.602 1.00 98.75 91 HIS A N 1
ATOM 695 C CA . HIS A 1 91 ? 15.341 5.340 -3.791 1.00 98.75 91 HIS A CA 1
ATOM 696 C C . HIS A 1 91 ? 15.205 6.770 -3.267 1.00 98.75 91 HIS A C 1
ATOM 698 O O . HIS A 1 91 ? 16.211 7.369 -2.888 1.00 98.75 91 HIS A O 1
ATOM 704 N N . SER A 1 92 ? 13.993 7.313 -3.263 1.00 98.44 92 SER A N 1
ATOM 705 C CA . SER A 1 92 ? 13.690 8.612 -2.671 1.00 98.44 92 SER A CA 1
ATOM 706 C C . SER A 1 92 ? 12.273 8.607 -2.109 1.00 98.44 92 SER A C 1
ATOM 708 O O . SER A 1 92 ? 11.357 8.036 -2.710 1.00 98.44 92 SER A O 1
ATOM 710 N N . VAL A 1 93 ? 12.096 9.250 -0.960 1.00 98.44 93 VAL A N 1
ATOM 711 C CA . VAL A 1 93 ? 10.792 9.504 -0.340 1.00 98.44 93 VAL A CA 1
ATOM 712 C C . VAL A 1 93 ? 10.681 10.994 -0.077 1.00 98.44 93 VAL A C 1
ATOM 714 O O . VAL A 1 93 ? 11.637 11.640 0.353 1.00 98.44 93 VAL A O 1
ATOM 717 N N . SER A 1 94 ? 9.506 11.553 -0.339 1.00 97.75 94 SER A N 1
ATOM 718 C CA . SER A 1 94 ? 9.226 12.953 -0.078 1.00 97.75 94 SER A CA 1
ATOM 719 C C . SER A 1 94 ? 7.821 13.173 0.457 1.00 97.75 94 SER A C 1
ATOM 721 O O . SER A 1 94 ? 6.892 12.429 0.150 1.00 97.75 94 SER A O 1
ATOM 723 N N . LEU A 1 95 ? 7.662 14.241 1.230 1.00 97.88 95 LEU A N 1
ATOM 724 C CA . LEU A 1 95 ? 6.367 14.777 1.629 1.00 97.88 95 LEU A CA 1
ATOM 725 C C . LEU A 1 95 ? 6.314 16.243 1.221 1.00 97.88 95 LEU A C 1
ATOM 727 O O . LEU A 1 95 ? 7.107 17.056 1.705 1.00 97.88 95 LEU A O 1
ATOM 731 N N . ASN A 1 96 ? 5.367 16.579 0.349 1.00 95.50 96 ASN A N 1
ATOM 732 C CA . ASN A 1 96 ? 5.023 17.967 0.079 1.00 95.50 96 ASN A CA 1
ATOM 733 C C . ASN A 1 96 ? 4.172 18.483 1.240 1.00 95.50 96 ASN A C 1
ATOM 735 O O . ASN A 1 96 ? 3.020 18.079 1.397 1.00 95.50 96 ASN A O 1
ATOM 739 N N . ILE A 1 97 ? 4.734 19.384 2.045 1.00 92.50 97 ILE A N 1
ATOM 740 C CA . ILE A 1 97 ? 4.082 19.864 3.270 1.00 92.50 97 ILE A CA 1
ATOM 741 C C . ILE A 1 97 ? 2.981 20.900 3.016 1.00 92.50 97 ILE A C 1
ATOM 743 O O . ILE A 1 97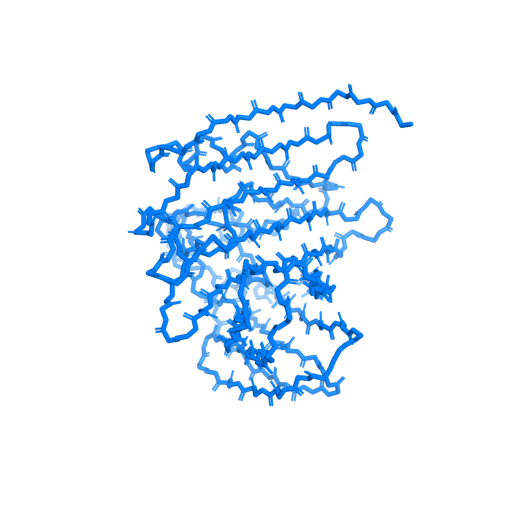 ? 2.218 21.200 3.928 1.00 92.50 97 ILE A O 1
ATOM 747 N N . TYR A 1 98 ? 2.881 21.453 1.802 1.00 91.44 98 TYR A N 1
ATOM 748 C CA . TYR A 1 98 ? 1.762 22.327 1.437 1.00 91.44 98 TYR A CA 1
ATOM 749 C C . TYR A 1 98 ? 0.522 21.528 1.058 1.00 91.44 98 TYR A C 1
ATOM 751 O O . TYR A 1 98 ? -0.572 21.865 1.499 1.00 91.44 98 TYR A O 1
ATOM 759 N N . ASP A 1 99 ? 0.709 20.490 0.245 1.00 90.94 99 ASP A N 1
ATOM 760 C CA . ASP A 1 99 ? -0.401 19.717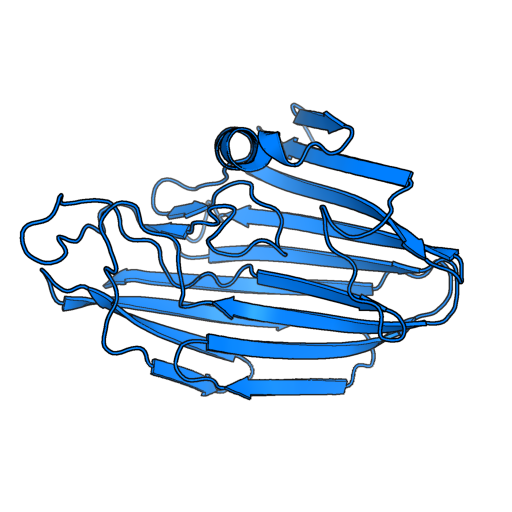 -0.316 1.00 90.94 99 ASP A CA 1
ATOM 761 C C . ASP A 1 99 ? -0.690 18.435 0.491 1.00 90.94 99 ASP A C 1
ATOM 763 O O . ASP A 1 99 ? -1.702 17.779 0.265 1.00 90.94 99 ASP A O 1
ATOM 767 N N . GLY A 1 100 ? 0.182 18.064 1.437 1.00 94.94 100 GLY A N 1
ATOM 768 C CA . GLY A 1 100 ? 0.033 16.857 2.258 1.00 94.94 100 GLY A CA 1
ATOM 769 C C . GLY A 1 100 ? 0.206 15.557 1.468 1.00 94.94 100 GLY A C 1
ATOM 770 O O . GLY A 1 100 ? -0.402 14.545 1.810 1.00 94.94 100 GLY A O 1
ATOM 771 N N . VAL A 1 101 ? 1.005 15.590 0.396 1.00 97.06 101 VAL A N 1
ATOM 772 C CA . VAL A 1 101 ? 1.183 14.458 -0.526 1.00 97.06 101 VAL A CA 1
ATOM 773 C C . VAL A 1 101 ? 2.500 13.747 -0.243 1.00 97.06 101 VAL A C 1
ATOM 775 O O . VAL A 1 101 ? 3.578 14.328 -0.405 1.00 97.06 101 VAL A O 1
ATOM 778 N N . TYR A 1 102 ? 2.391 12.479 0.140 1.00 98.44 102 TYR A N 1
ATOM 779 C CA . TYR A 1 102 ? 3.496 11.532 0.212 1.00 98.44 102 TYR A CA 1
ATOM 780 C C . TYR A 1 102 ? 3.854 11.060 -1.195 1.00 98.44 102 TYR A C 1
ATOM 782 O O . TYR A 1 102 ? 2.963 10.701 -1.966 1.00 98.44 102 TYR A O 1
ATOM 790 N N . ASN A 1 103 ? 5.144 11.001 -1.514 1.00 98.38 103 ASN A N 1
ATOM 791 C CA . ASN A 1 103 ? 5.637 10.371 -2.731 1.00 98.38 103 ASN A CA 1
ATOM 792 C C . ASN A 1 103 ? 6.843 9.485 -2.431 1.00 98.38 103 ASN A C 1
ATOM 794 O O . ASN A 1 103 ? 7.720 9.855 -1.654 1.00 98.38 103 ASN A O 1
ATOM 798 N N . ARG A 1 104 ? 6.925 8.364 -3.135 1.00 98.00 104 ARG A N 1
ATOM 799 C CA . ARG A 1 104 ? 8.061 7.447 -3.157 1.00 98.00 104 ARG A CA 1
ATOM 800 C C . ARG A 1 104 ? 8.426 7.148 -4.605 1.00 98.00 104 ARG A C 1
ATOM 802 O O . ARG A 1 104 ? 7.550 6.929 -5.439 1.00 98.00 104 ARG A O 1
ATOM 809 N N . GLU A 1 105 ? 9.720 7.054 -4.876 1.00 98.75 105 GLU A N 1
ATOM 810 C CA . GLU A 1 105 ? 10.271 6.498 -6.108 1.00 98.75 105 GLU A CA 1
ATOM 811 C C . GLU A 1 105 ? 11.383 5.496 -5.779 1.00 98.75 105 GLU A C 1
ATOM 813 O O . GLU A 1 105 ? 12.297 5.800 -5.015 1.00 98.75 105 GLU A O 1
ATOM 818 N N . THR A 1 106 ? 11.323 4.305 -6.375 1.00 98.88 106 THR A N 1
ATOM 819 C CA . THR A 1 106 ? 12.399 3.309 -6.324 1.00 98.88 106 THR A CA 1
ATOM 820 C C . THR A 1 106 ? 12.711 2.822 -7.735 1.00 98.88 106 THR A C 1
ATOM 822 O O . THR A 1 106 ? 11.815 2.424 -8.478 1.00 98.88 106 THR A O 1
ATOM 825 N N . CYS A 1 107 ? 13.993 2.801 -8.093 1.00 98.75 107 CYS A N 1
ATOM 826 C CA . CYS A 1 107 ? 14.490 2.199 -9.329 1.00 98.75 107 CYS A CA 1
ATOM 827 C C . CYS A 1 107 ? 15.190 0.878 -8.995 1.00 98.75 107 CYS A C 1
ATOM 829 O O . CYS A 1 107 ? 16.358 0.869 -8.602 1.00 98.75 107 CYS A O 1
ATOM 831 N N . PHE A 1 108 ? 14.472 -0.232 -9.132 1.00 98.81 108 PHE A N 1
ATOM 832 C CA . PHE A 1 108 ? 14.977 -1.582 -8.912 1.00 98.81 108 PHE A CA 1
ATOM 833 C C . PHE A 1 108 ? 15.858 -2.059 -10.070 1.00 98.81 108 PHE A C 1
ATOM 835 O O . PHE A 1 108 ? 15.670 -1.673 -11.228 1.00 98.81 108 PHE A O 1
ATOM 842 N N . ILE A 1 109 ? 16.817 -2.925 -9.749 1.00 98.25 109 ILE A N 1
ATOM 843 C CA . ILE A 1 109 ? 17.717 -3.570 -10.707 1.00 98.25 109 ILE A CA 1
ATOM 844 C C . ILE A 1 109 ? 17.313 -5.039 -10.818 1.00 98.25 109 ILE A C 1
ATOM 846 O O . ILE A 1 109 ? 17.500 -5.795 -9.869 1.00 98.25 109 ILE A O 1
ATOM 850 N N . THR A 1 110 ? 16.836 -5.446 -11.993 1.00 97.50 110 THR A N 1
ATOM 851 C CA . THR A 1 110 ? 16.560 -6.856 -12.316 1.00 97.50 110 THR A CA 1
ATOM 852 C C . THR A 1 110 ? 17.624 -7.408 -13.266 1.00 97.50 110 THR A C 1
ATOM 854 O O . THR A 1 110 ? 18.450 -6.665 -13.806 1.00 97.50 110 THR A O 1
ATOM 857 N N . ALA A 1 111 ? 17.582 -8.713 -13.545 1.00 96.25 111 ALA A N 1
ATOM 858 C CA . ALA A 1 111 ? 18.459 -9.335 -14.539 1.00 96.25 111 ALA A CA 1
ATOM 859 C C . ALA A 1 111 ? 18.236 -8.822 -15.978 1.00 96.25 111 ALA A C 1
ATOM 861 O O . ALA A 1 111 ? 19.153 -8.894 -16.797 1.00 96.25 111 ALA A O 1
ATOM 862 N N . LYS A 1 112 ? 17.035 -8.321 -16.302 1.00 96.81 112 LYS A N 1
ATOM 863 C CA . LYS A 1 112 ? 16.661 -7.881 -17.659 1.00 96.81 112 LYS A CA 1
ATOM 864 C C . LYS A 1 112 ? 16.734 -6.366 -17.860 1.00 96.81 112 LYS A C 1
ATOM 8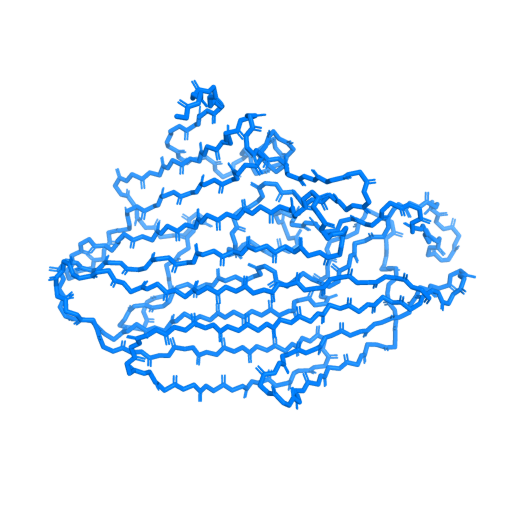66 O O . LYS A 1 112 ? 16.769 -5.909 -19.000 1.00 96.81 112 LYS A O 1
ATOM 871 N N . GLY A 1 113 ? 16.776 -5.587 -16.782 1.00 95.88 113 GLY A N 1
ATOM 872 C CA . GLY A 1 113 ? 16.881 -4.131 -16.840 1.00 95.88 113 GLY A CA 1
ATOM 873 C C . GLY A 1 113 ? 16.301 -3.431 -15.614 1.00 95.88 113 GLY A C 1
ATOM 874 O O . GLY A 1 113 ? 15.893 -4.063 -14.640 1.00 95.88 113 GLY A O 1
ATOM 875 N N . GLY A 1 114 ? 16.274 -2.100 -15.663 1.00 98.00 114 GLY A N 1
ATOM 876 C CA . GLY A 1 114 ? 15.703 -1.283 -14.595 1.00 98.00 114 GLY A CA 1
ATOM 877 C C . GLY A 1 114 ? 14.175 -1.348 -14.559 1.00 98.00 114 GLY A C 1
ATOM 878 O O . GLY A 1 114 ? 13.522 -1.351 -15.608 1.00 98.00 114 GLY A O 1
ATOM 879 N N . VAL A 1 115 ? 13.621 -1.355 -13.349 1.00 98.81 115 VAL A N 1
ATOM 880 C CA . VAL A 1 115 ? 12.185 -1.221 -13.085 1.00 98.81 115 VAL A CA 1
ATOM 881 C C . VAL A 1 115 ? 11.983 -0.038 -12.152 1.00 98.81 115 VAL A C 1
ATOM 883 O O . VAL A 1 115 ? 12.473 -0.039 -11.026 1.00 98.81 115 VAL A O 1
ATOM 886 N N . LYS A 1 116 ? 11.264 0.979 -12.616 1.00 98.88 116 LYS A N 1
ATOM 887 C CA . LYS A 1 116 ? 10.874 2.129 -11.809 1.00 98.88 116 LYS A CA 1
ATOM 888 C C . LYS A 1 116 ? 9.479 1.895 -11.240 1.00 98.88 116 LYS A C 1
ATOM 890 O O . LYS A 1 116 ? 8.527 1.674 -11.988 1.00 98.88 116 LYS A O 1
ATOM 895 N N . PHE A 1 117 ? 9.380 1.973 -9.920 1.00 98.88 117 PHE A N 1
ATOM 896 C CA . PHE A 1 117 ? 8.132 1.948 -9.175 1.00 98.88 117 PHE A CA 1
ATOM 897 C C . PHE A 1 117 ? 7.958 3.269 -8.435 1.00 98.88 117 PHE A C 1
ATOM 899 O O . PHE A 1 117 ? 8.875 3.712 -7.738 1.00 98.88 117 PHE A O 1
ATOM 906 N N . THR A 1 118 ? 6.793 3.894 -8.571 1.00 98.88 118 THR A N 1
ATOM 907 C CA . THR A 1 118 ? 6.445 5.079 -7.789 1.00 98.88 118 THR A CA 1
ATOM 908 C C . THR A 1 118 ? 5.106 4.914 -7.094 1.00 98.88 118 THR A C 1
ATOM 910 O O . THR A 1 118 ? 4.186 4.275 -7.603 1.00 98.88 118 THR A O 1
ATOM 913 N N . GLU A 1 119 ? 5.005 5.532 -5.927 1.00 98.81 119 GLU A N 1
ATOM 914 C CA . GLU A 1 119 ? 3.771 5.678 -5.171 1.00 98.81 119 GLU A CA 1
ATOM 915 C C . GLU A 1 119 ? 3.575 7.164 -4.879 1.00 98.81 119 GLU A C 1
ATOM 917 O O . GLU A 1 119 ? 4.488 7.823 -4.388 1.00 98.81 119 GLU A O 1
ATOM 922 N N . GLY A 1 120 ? 2.383 7.685 -5.145 1.00 98.56 120 GLY A N 1
ATOM 923 C CA . GLY A 1 120 ? 1.911 8.944 -4.575 1.00 98.56 120 GLY A CA 1
ATOM 924 C C . GLY A 1 120 ? 0.662 8.679 -3.748 1.00 98.56 120 GLY A C 1
ATOM 925 O O . GLY A 1 120 ? -0.230 7.981 -4.227 1.00 98.56 120 GLY A O 1
ATOM 926 N N . ARG A 1 121 ? 0.561 9.215 -2.529 1.00 97.94 121 ARG A N 1
ATOM 927 C CA . ARG A 1 121 ? -0.664 9.100 -1.724 1.00 97.94 121 ARG A CA 1
ATOM 928 C C . ARG A 1 121 ? -0.955 10.327 -0.875 1.00 97.94 121 ARG A C 1
ATOM 930 O O . ARG A 1 121 ? -0.050 11.070 -0.499 1.00 97.94 121 ARG A O 1
ATOM 937 N N . MET A 1 122 ? -2.231 10.520 -0.559 1.00 97.50 122 MET A N 1
ATOM 938 C CA . MET A 1 122 ? -2.697 11.584 0.326 1.00 97.50 122 MET A CA 1
ATOM 939 C C . MET A 1 122 ? -3.953 11.175 1.090 1.00 97.50 122 MET A C 1
ATOM 941 O O . MET A 1 122 ? -4.780 10.408 0.593 1.00 97.50 122 MET A O 1
ATOM 945 N N . VAL A 1 123 ? -4.114 11.750 2.277 1.00 98.38 123 VAL A N 1
ATOM 946 C CA . VAL A 1 123 ? -5.357 11.701 3.051 1.00 98.38 123 VAL A CA 1
ATOM 947 C C . VAL A 1 123 ? -6.179 12.938 2.696 1.00 98.38 123 VAL A C 1
ATOM 949 O O . VAL A 1 123 ? -5.691 14.062 2.822 1.00 98.38 123 VAL A O 1
ATOM 952 N N . SER A 1 124 ? -7.411 12.746 2.221 1.00 98.00 124 SER A N 1
ATOM 953 C CA . SER A 1 124 ? -8.249 13.846 1.738 1.00 98.00 124 SER A CA 1
ATOM 954 C C . SER A 1 124 ? -8.599 14.823 2.862 1.00 98.00 124 SER A C 1
ATOM 956 O O . SER A 1 124 ? -9.017 14.419 3.945 1.00 98.00 124 SER A O 1
ATOM 958 N N . GLN A 1 125 ? -8.457 16.122 2.591 1.00 96.44 125 GLN A N 1
ATOM 959 C CA . GLN A 1 125 ? -8.931 17.186 3.487 1.00 96.44 125 GLN A CA 1
ATOM 960 C C . GLN A 1 125 ? -10.434 17.464 3.318 1.00 96.44 125 GLN A C 1
ATOM 962 O O . GLN A 1 125 ? -11.048 18.057 4.199 1.00 96.44 125 GLN A O 1
ATOM 967 N N . GLU A 1 126 ? -11.034 17.051 2.196 1.00 96.81 126 GLU A N 1
ATOM 968 C CA . GLU A 1 126 ? -12.458 17.278 1.905 1.00 96.81 126 GLU A CA 1
ATOM 969 C C . GLU A 1 126 ? -13.344 16.121 2.378 1.00 96.81 126 GLU A C 1
ATOM 971 O O . GLU A 1 126 ? -14.455 16.343 2.853 1.00 96.81 126 GLU A O 1
ATOM 976 N N . ASN A 1 127 ? -12.853 14.883 2.265 1.00 97.62 127 ASN A N 1
ATOM 977 C CA . ASN A 1 127 ? -13.540 13.695 2.761 1.00 97.62 127 ASN A CA 1
ATOM 978 C C . ASN A 1 127 ? -12.702 13.062 3.885 1.00 97.62 127 ASN A C 1
ATOM 980 O O . ASN A 1 127 ? -11.650 12.491 3.590 1.00 97.62 127 ASN A O 1
ATOM 984 N N . PRO A 1 128 ? -13.160 13.118 5.151 1.00 96.31 128 PRO A N 1
ATOM 985 C CA . PRO A 1 128 ? -12.369 12.680 6.300 1.00 96.31 128 PRO A CA 1
ATOM 986 C C . PRO A 1 128 ? -11.992 11.192 6.261 1.00 96.31 128 PRO A C 1
ATOM 988 O O . PRO A 1 128 ? -10.991 10.806 6.861 1.00 96.31 128 PRO A O 1
ATOM 991 N N . ASN A 1 129 ? -12.751 10.388 5.514 1.00 98.12 129 ASN A N 1
ATOM 992 C CA . ASN A 1 129 ? -12.645 8.933 5.467 1.00 98.12 129 ASN A CA 1
ATOM 993 C C . ASN A 1 129 ? -11.870 8.426 4.240 1.00 98.12 129 ASN A C 1
ATOM 995 O O . ASN A 1 129 ? -11.783 7.221 4.042 1.00 98.12 129 ASN A O 1
ATOM 999 N N . LEU A 1 130 ? -11.361 9.313 3.375 1.00 98.69 130 LEU A N 1
ATOM 1000 C CA . LEU A 1 130 ? -10.795 8.937 2.077 1.00 98.69 130 LEU A CA 1
ATOM 1001 C C . LEU A 1 130 ? -9.273 9.095 2.030 1.00 98.69 130 LEU A C 1
ATOM 1003 O O . LEU A 1 130 ? -8.732 10.177 2.273 1.00 98.69 130 LEU A O 1
ATOM 1007 N N . ILE A 1 131 ? -8.604 8.037 1.581 1.00 98.88 131 ILE A N 1
ATOM 1008 C CA . ILE A 1 131 ? -7.207 8.031 1.148 1.00 98.88 131 ILE A CA 1
ATOM 1009 C C . ILE A 1 131 ? -7.183 7.791 -0.364 1.00 98.88 131 ILE A C 1
ATOM 1011 O O . ILE A 1 131 ? -7.910 6.949 -0.894 1.00 98.88 131 ILE A O 1
ATOM 1015 N N . LEU A 1 132 ? -6.333 8.536 -1.063 1.00 98.75 132 LEU A N 1
ATOM 1016 C CA . LEU A 1 132 ? -6.065 8.350 -2.485 1.00 98.75 132 LEU A CA 1
ATOM 1017 C C . LEU A 1 132 ? -4.625 7.882 -2.658 1.00 98.75 132 LEU A C 1
ATOM 1019 O O . LEU A 1 132 ? -3.721 8.466 -2.062 1.00 98.75 132 LEU A O 1
ATOM 1023 N N . GLN A 1 133 ? -4.416 6.859 -3.483 1.00 98.81 133 GLN A N 1
ATOM 1024 C CA . GLN A 1 133 ? -3.096 6.322 -3.816 1.00 98.81 133 GLN A CA 1
ATOM 1025 C C . GLN A 1 133 ? -2.979 6.145 -5.335 1.00 98.81 133 GLN A C 1
ATOM 1027 O O . GLN A 1 133 ? -3.929 5.757 -6.007 1.00 98.81 133 GLN A O 1
ATOM 1032 N N . CYS A 1 134 ? -1.811 6.438 -5.891 1.00 98.81 134 CYS A N 1
ATOM 1033 C CA . CYS A 1 134 ? -1.467 6.213 -7.287 1.00 98.81 134 CYS A CA 1
ATOM 1034 C C . CYS A 1 134 ? -0.173 5.406 -7.337 1.00 98.81 134 CYS A C 1
ATOM 1036 O O . CYS A 1 134 ? 0.871 5.885 -6.892 1.00 98.81 134 CYS A O 1
ATOM 1038 N N . LEU A 1 135 ? -0.243 4.205 -7.902 1.00 98.88 135 LEU A N 1
ATOM 1039 C CA . LEU A 1 135 ? 0.902 3.330 -8.128 1.00 98.88 135 LEU A CA 1
ATOM 1040 C C . LEU A 1 135 ? 1.302 3.426 -9.598 1.00 98.88 135 LEU A C 1
ATOM 1042 O O . LEU A 1 135 ? 0.450 3.260 -10.472 1.00 98.88 135 LEU A O 1
ATOM 1046 N N . THR A 1 136 ? 2.576 3.691 -9.884 1.00 98.88 136 THR A N 1
ATOM 1047 C CA . THR A 1 136 ? 3.091 3.724 -11.260 1.00 98.88 136 THR A CA 1
ATOM 1048 C C . THR A 1 136 ? 4.210 2.713 -11.438 1.00 98.88 136 THR A C 1
ATOM 1050 O O . THR A 1 136 ? 5.169 2.696 -10.667 1.00 98.88 136 THR A O 1
ATOM 1053 N N . VAL A 1 137 ? 4.115 1.913 -12.498 1.00 98.88 137 VAL A N 1
ATOM 1054 C CA . VAL A 1 137 ? 5.160 0.976 -12.921 1.00 98.88 137 VAL A CA 1
ATOM 1055 C C . VAL A 1 137 ? 5.682 1.392 -14.293 1.00 98.88 137 VAL A C 1
ATOM 1057 O O . VAL A 1 137 ? 4.901 1.663 -15.207 1.00 98.88 137 VAL A O 1
ATOM 1060 N N . GLN A 1 138 ? 7.002 1.418 -14.451 1.00 98.75 138 GLN A N 1
ATOM 1061 C CA . GLN A 1 138 ? 7.676 1.595 -15.735 1.00 98.75 138 GLN A CA 1
ATOM 1062 C C . GLN A 1 138 ? 8.871 0.643 -15.814 1.00 98.75 138 GLN A C 1
ATOM 1064 O O . GLN A 1 138 ? 9.746 0.650 -14.949 1.00 98.75 138 GLN A O 1
ATOM 1069 N N . THR A 1 139 ? 8.939 -0.166 -16.866 1.00 98.69 139 THR A N 1
ATOM 1070 C CA . THR A 1 139 ? 10.028 -1.129 -17.079 1.00 98.69 139 THR A CA 1
ATOM 1071 C C . THR A 1 139 ? 10.900 -0.703 -18.257 1.00 98.69 139 THR A C 1
ATOM 1073 O O . THR A 1 139 ? 10.415 -0.143 -19.238 1.00 98.69 139 THR A O 1
ATOM 1076 N N . GLY A 1 140 ? 12.205 -0.981 -18.201 1.00 97.94 140 GLY A N 1
ATOM 1077 C CA . GLY A 1 140 ? 13.132 -0.726 -19.316 1.00 97.94 140 GLY A CA 1
ATOM 1078 C C . GLY A 1 140 ? 13.035 -1.732 -20.474 1.00 97.94 140 GLY A C 1
ATOM 1079 O O . GLY A 1 140 ? 13.785 -1.635 -21.440 1.00 97.94 140 GLY A O 1
ATOM 1080 N N . TYR A 1 141 ? 12.146 -2.716 -20.365 1.00 98.12 141 TYR A N 1
ATOM 1081 C CA . TYR A 1 141 ? 11.959 -3.838 -21.282 1.00 98.12 141 TYR A CA 1
ATOM 1082 C C . TYR A 1 141 ? 10.496 -4.306 -21.219 1.00 98.12 141 TYR A C 1
ATOM 1084 O O . TYR A 1 141 ? 9.768 -3.901 -20.313 1.00 98.12 141 TYR A O 1
ATOM 1092 N N . ALA A 1 142 ? 10.057 -5.138 -22.165 1.00 98.12 142 ALA A N 1
ATOM 1093 C CA . ALA A 1 142 ? 8.735 -5.759 -22.082 1.00 98.12 142 ALA A CA 1
ATOM 1094 C C . ALA A 1 142 ? 8.732 -6.858 -21.010 1.00 98.12 142 ALA A C 1
ATOM 1096 O O . ALA A 1 142 ? 9.543 -7.784 -21.095 1.00 98.12 142 ALA A O 1
ATOM 1097 N N . ALA A 1 143 ? 7.853 -6.743 -20.018 1.00 98.38 143 ALA A N 1
ATOM 1098 C CA . ALA A 1 143 ? 7.815 -7.618 -18.851 1.00 98.38 143 ALA A CA 1
ATOM 1099 C C . ALA A 1 143 ? 6.385 -8.057 -18.530 1.00 98.38 143 ALA A C 1
ATOM 1101 O O . ALA A 1 143 ? 5.435 -7.323 -18.804 1.00 98.38 143 ALA A O 1
ATOM 1102 N N . GLU A 1 144 ? 6.247 -9.214 -17.892 1.00 98.62 144 GLU A N 1
ATOM 1103 C CA . GLU A 1 144 ? 5.008 -9.580 -17.210 1.00 98.62 144 GLU A CA 1
ATOM 1104 C C . GLU A 1 144 ? 5.027 -8.957 -15.815 1.00 98.62 144 GLU A C 1
ATOM 1106 O O . GLU A 1 144 ? 5.905 -9.252 -15.005 1.00 98.62 144 GLU A O 1
ATOM 1111 N N . VAL A 1 145 ? 4.081 -8.065 -15.540 1.00 98.81 145 VAL A N 1
ATOM 1112 C CA . VAL A 1 145 ? 3.967 -7.357 -14.265 1.00 98.81 145 VAL A CA 1
ATOM 1113 C C . VAL A 1 145 ? 2.691 -7.791 -13.568 1.00 98.81 145 VAL A C 1
ATOM 1115 O O . VAL A 1 145 ? 1.638 -7.844 -14.195 1.00 98.81 145 VAL A O 1
ATOM 1118 N N . CYS A 1 146 ? 2.766 -8.030 -12.263 1.00 98.75 146 CYS A N 1
ATOM 1119 C CA . CYS A 1 146 ? 1.607 -8.139 -11.390 1.00 98.75 146 CYS A CA 1
ATOM 1120 C C . CYS A 1 146 ? 1.765 -7.160 -10.227 1.00 98.75 146 CYS A C 1
ATOM 1122 O O . CYS A 1 146 ? 2.731 -7.239 -9.469 1.00 98.75 146 CYS A O 1
ATOM 1124 N N . VAL A 1 147 ? 0.806 -6.248 -10.078 1.00 98.81 147 VAL A N 1
ATOM 1125 C CA . VAL A 1 147 ? 0.682 -5.415 -8.879 1.00 98.81 147 VAL A CA 1
ATOM 1126 C C . VAL A 1 147 ? -0.314 -6.101 -7.956 1.00 98.81 147 VAL A C 1
ATOM 1128 O O . VAL A 1 147 ? -1.496 -6.227 -8.287 1.00 98.81 147 VAL A O 1
ATOM 1131 N N . HIS A 1 148 ? 0.188 -6.588 -6.829 1.00 98.75 148 HIS A N 1
ATOM 1132 C CA . HIS A 1 148 ? -0.613 -7.172 -5.767 1.00 98.75 148 HIS A CA 1
ATOM 1133 C C . HIS A 1 148 ? -0.982 -6.074 -4.779 1.00 98.75 148 HIS A C 1
ATOM 1135 O O . HIS A 1 148 ? -0.103 -5.379 -4.282 1.00 98.75 148 HIS A O 1
ATOM 1141 N N . THR A 1 149 ? -2.262 -5.923 -4.474 1.00 98.75 149 THR A N 1
ATOM 1142 C CA . THR A 1 149 ? -2.750 -4.992 -3.461 1.00 98.75 149 THR A CA 1
ATOM 1143 C C . THR A 1 149 ? -3.645 -5.716 -2.479 1.00 98.75 149 THR A C 1
ATOM 1145 O O . THR A 1 149 ? -4.362 -6.634 -2.868 1.00 98.75 149 THR A O 1
ATOM 1148 N N . GLU A 1 150 ? -3.660 -5.285 -1.227 1.00 98.62 150 GLU A N 1
ATOM 1149 C CA . GLU A 1 150 ? -4.401 -5.980 -0.178 1.00 98.62 150 GLU A CA 1
ATOM 1150 C C . GLU A 1 150 ? -4.968 -4.991 0.836 1.00 98.62 150 GLU A C 1
ATOM 1152 O O . GLU A 1 150 ? -4.367 -3.948 1.104 1.00 98.62 150 GLU A O 1
ATOM 1157 N N . ILE A 1 151 ? -6.137 -5.322 1.381 1.00 98.88 151 ILE A N 1
ATOM 1158 C CA . ILE A 1 151 ? -6.569 -4.787 2.667 1.00 98.88 151 ILE A CA 1
ATOM 1159 C C . ILE A 1 151 ? -6.114 -5.783 3.728 1.00 98.88 151 ILE A C 1
ATOM 1161 O O . ILE A 1 151 ? -6.665 -6.878 3.818 1.00 98.88 151 ILE A O 1
ATOM 1165 N N . ASP A 1 152 ? -5.086 -5.410 4.482 1.00 98.44 152 ASP A N 1
ATOM 1166 C CA . ASP A 1 152 ? -4.439 -6.266 5.475 1.00 98.44 152 ASP A CA 1
ATOM 1167 C C . ASP A 1 152 ? -5.029 -6.034 6.873 1.00 98.44 152 ASP A C 1
ATOM 1169 O O . ASP A 1 152 ? -4.871 -4.953 7.446 1.00 98.44 152 ASP A O 1
ATOM 1173 N N . GLY A 1 153 ? -5.734 -7.028 7.412 1.00 97.69 153 GLY A N 1
ATOM 1174 C CA . GLY A 1 153 ? -6.290 -6.990 8.763 1.00 97.69 153 GLY A CA 1
ATOM 1175 C C . GLY A 1 153 ? -5.308 -7.385 9.873 1.00 97.69 153 GLY A C 1
ATOM 1176 O O . GLY A 1 153 ? -5.622 -7.152 11.039 1.00 97.69 153 GLY A O 1
ATOM 1177 N N . ASP A 1 154 ? -4.130 -7.942 9.561 1.00 97.00 154 ASP A N 1
ATOM 1178 C CA . ASP A 1 154 ? -3.087 -8.287 10.545 1.00 97.00 154 ASP A CA 1
ATOM 1179 C C . ASP A 1 154 ? -2.215 -7.060 10.847 1.00 97.00 154 ASP A C 1
ATOM 1181 O O . ASP A 1 154 ? -1.036 -6.955 10.493 1.00 97.00 154 ASP A O 1
ATOM 1185 N N . VAL A 1 155 ? -2.851 -6.068 11.465 1.00 95.94 155 VAL A N 1
ATOM 1186 C CA . VAL A 1 155 ? -2.250 -4.767 11.748 1.00 95.94 155 VAL A CA 1
ATOM 1187 C C . VAL A 1 155 ? -1.279 -4.830 12.928 1.00 95.94 155 VAL A C 1
ATOM 1189 O O . VAL A 1 155 ? -1.389 -5.653 13.835 1.00 95.94 155 VAL A O 1
ATOM 1192 N N . TRP A 1 156 ? -0.293 -3.934 12.921 1.00 94.62 156 TRP A N 1
ATOM 1193 C CA . TRP A 1 156 ? 0.578 -3.727 14.075 1.00 94.62 156 TRP A CA 1
ATOM 1194 C C . TRP A 1 156 ? -0.206 -3.050 15.201 1.00 94.62 156 TRP A C 1
ATOM 1196 O O . TRP A 1 156 ? -0.841 -2.042 14.940 1.00 94.62 156 TRP A O 1
ATOM 1206 N N . ASP A 1 157 ? -0.089 -3.527 16.437 1.00 92.25 157 ASP A N 1
ATOM 1207 C CA . ASP A 1 157 ? -0.577 -2.848 17.644 1.00 92.25 157 ASP A CA 1
ATOM 1208 C C . ASP A 1 157 ? 0.535 -2.849 18.705 1.00 92.25 157 ASP A C 1
ATOM 1210 O O . ASP A 1 157 ? 1.411 -3.723 18.698 1.00 92.25 157 ASP A O 1
ATOM 1214 N N . ILE A 1 158 ? 0.525 -1.883 19.629 1.00 91.50 158 ILE A N 1
ATOM 1215 C CA . ILE A 1 158 ? 1.485 -1.863 20.744 1.00 91.50 158 ILE A CA 1
ATOM 1216 C C . ILE A 1 158 ? 0.955 -2.740 21.885 1.00 91.50 158 ILE A C 1
ATOM 1218 O O . ILE A 1 158 ? 1.715 -3.523 22.456 1.00 91.50 158 ILE A O 1
ATOM 1222 N N . ASN A 1 159 ? -0.338 -2.626 22.199 1.00 92.56 159 ASN A N 1
ATOM 1223 C CA . ASN A 1 159 ? -1.039 -3.352 23.261 1.00 92.56 159 ASN A CA 1
ATOM 1224 C C . ASN A 1 159 ? -2.301 -4.068 22.738 1.00 92.56 159 ASN A C 1
ATOM 1226 O O . ASN A 1 159 ? -3.321 -4.096 23.425 1.00 92.56 159 ASN A O 1
ATOM 1230 N N . GLY A 1 160 ? -2.219 -4.645 21.537 1.00 90.19 160 GLY A N 1
ATOM 1231 C CA . GLY A 1 160 ? -3.317 -5.370 20.896 1.00 90.19 160 GLY A CA 1
ATOM 1232 C C . GLY A 1 160 ? -3.248 -6.902 21.040 1.00 90.19 160 GLY A C 1
ATOM 1233 O O . GLY A 1 160 ? -2.507 -7.427 21.880 1.00 90.19 160 GLY A O 1
ATOM 1234 N N . PRO A 1 161 ? -3.994 -7.645 20.202 1.00 94.56 161 PRO A N 1
ATOM 1235 C CA . PRO A 1 161 ? -4.826 -7.137 19.105 1.00 94.56 161 PRO A CA 1
ATOM 1236 C C . PRO A 1 161 ? -6.048 -6.359 19.611 1.00 94.56 161 PRO A C 1
ATOM 1238 O O . PRO A 1 161 ? -6.553 -6.659 20.689 1.00 94.56 161 PRO A O 1
ATOM 1241 N N . HIS A 1 162 ? -6.508 -5.377 18.832 1.00 95.94 162 HIS A N 1
ATOM 1242 C CA . HIS A 1 162 ? -7.710 -4.581 19.142 1.00 95.94 162 HIS A CA 1
ATOM 1243 C C . HIS A 1 162 ? -8.944 -4.925 18.303 1.00 95.94 162 HIS A C 1
ATOM 1245 O O . HIS A 1 162 ? -10.029 -4.408 18.571 1.00 95.94 162 HIS A O 1
ATOM 1251 N N . LEU A 1 163 ? -8.772 -5.735 17.257 1.00 96.62 163 LEU A N 1
ATOM 1252 C CA . LEU A 1 163 ? -9.811 -6.065 16.287 1.00 96.62 163 LEU A CA 1
ATOM 1253 C C . LEU A 1 163 ? -10.202 -7.537 16.391 1.00 96.62 163 LEU A C 1
ATOM 1255 O O . LEU A 1 163 ? -9.352 -8.428 16.375 1.00 96.62 163 LEU A O 1
ATOM 1259 N N . GLU A 1 164 ? -11.504 -7.796 16.418 1.00 95.88 164 GLU A N 1
ATOM 1260 C CA . GLU A 1 164 ? -12.081 -9.137 16.364 1.00 95.88 164 GLU A CA 1
ATOM 1261 C C . GLU A 1 164 ? -13.232 -9.220 15.355 1.00 95.88 164 GLU A C 1
ATOM 1263 O O . GLU A 1 164 ? -13.666 -8.218 14.788 1.00 95.88 164 GLU A O 1
ATOM 1268 N N . GLN A 1 165 ? -13.731 -10.441 15.136 1.00 96.69 165 GLN A N 1
ATOM 1269 C CA . GLN A 1 165 ? -14.873 -10.719 14.254 1.00 96.69 165 GLN A CA 1
ATOM 1270 C C . GLN A 1 165 ? -14.661 -10.180 12.832 1.00 96.69 165 GLN A C 1
ATOM 1272 O O . GLN A 1 165 ? -15.539 -9.543 12.254 1.00 96.69 165 GLN A O 1
ATOM 1277 N N . MET A 1 166 ? -13.468 -10.433 12.287 1.00 97.69 166 MET A N 1
ATOM 1278 C CA . MET A 1 166 ? -13.098 -9.945 10.966 1.00 97.69 166 MET A CA 1
ATOM 1279 C C . MET A 1 166 ? -14.015 -10.532 9.886 1.00 97.69 166 MET A C 1
ATOM 1281 O O . MET A 1 166 ? -14.256 -11.741 9.853 1.00 97.69 166 MET A O 1
ATOM 1285 N N . VAL A 1 167 ? -14.485 -9.678 8.982 1.00 98.38 167 VAL A N 1
ATOM 1286 C CA . VAL A 1 167 ? -15.268 -10.052 7.803 1.00 98.38 167 VAL A CA 1
ATOM 1287 C C . VAL A 1 167 ? -14.556 -9.523 6.565 1.00 98.38 167 VAL A C 1
ATOM 1289 O O . VAL A 1 167 ? -14.221 -8.341 6.498 1.00 98.38 167 VAL A O 1
ATOM 1292 N N . CYS A 1 168 ? -14.313 -10.414 5.606 1.00 98.62 168 CYS A N 1
ATOM 1293 C CA . CYS A 1 168 ? -13.574 -10.147 4.375 1.00 98.62 168 CYS A CA 1
ATOM 1294 C C . CYS A 1 168 ? -14.467 -10.449 3.169 1.00 98.62 168 CYS A C 1
ATOM 1296 O O . CYS A 1 168 ? -14.936 -11.578 3.011 1.00 98.62 168 CYS A O 1
ATOM 1298 N N . GLU A 1 169 ? -14.706 -9.451 2.320 1.00 98.38 169 GLU A N 1
ATOM 1299 C CA . GLU A 1 169 ? -15.694 -9.527 1.240 1.00 98.38 169 GLU A CA 1
ATOM 1300 C C . GLU A 1 169 ? -15.204 -8.840 -0.041 1.00 98.38 169 GLU A C 1
ATOM 1302 O O . GLU A 1 169 ? -14.325 -7.975 -0.033 1.00 98.38 169 GLU A O 1
ATOM 1307 N N . TYR A 1 170 ? -15.797 -9.230 -1.167 1.00 98.31 170 TYR A N 1
ATOM 1308 C CA . TYR A 1 170 ? -15.654 -8.531 -2.438 1.00 98.31 170 TYR A CA 1
ATOM 1309 C C . TYR A 1 170 ? -17.029 -8.383 -3.077 1.00 98.31 170 TYR A C 1
ATOM 1311 O O . TYR A 1 170 ? -17.684 -9.382 -3.380 1.00 98.31 170 TYR A O 1
ATOM 1319 N N . GLU A 1 171 ? -17.449 -7.143 -3.297 1.00 97.12 171 GLU A N 1
ATOM 1320 C CA . GLU A 1 171 ? -18.760 -6.806 -3.846 1.00 97.12 171 GLU A CA 1
ATOM 1321 C C . GLU A 1 171 ? -18.641 -5.567 -4.737 1.00 97.12 171 GLU A C 1
ATOM 1323 O O . GLU A 1 171 ? -17.873 -4.651 -4.444 1.00 97.12 171 GLU A O 1
ATOM 1328 N N . ASP A 1 172 ? -19.357 -5.558 -5.865 1.00 94.75 172 ASP A N 1
ATOM 1329 C CA . ASP A 1 172 ? -19.447 -4.416 -6.786 1.00 94.75 172 ASP A CA 1
ATOM 1330 C C . ASP A 1 172 ? -18.098 -3.794 -7.196 1.00 94.75 172 ASP A C 1
ATOM 1332 O O . ASP A 1 172 ? -17.954 -2.583 -7.374 1.00 94.75 172 ASP A O 1
ATOM 1336 N N . GLY A 1 173 ? -17.083 -4.643 -7.382 1.00 95.56 173 GLY A N 1
ATOM 1337 C CA . GLY A 1 173 ? -15.748 -4.216 -7.799 1.00 95.56 173 GLY A CA 1
ATOM 1338 C C . GLY A 1 173 ? -14.870 -3.677 -6.666 1.00 95.56 173 GLY A C 1
ATOM 1339 O O . GLY A 1 173 ? -13.740 -3.261 -6.936 1.00 95.56 173 GLY A O 1
ATOM 1340 N N . ALA A 1 174 ? -15.339 -3.708 -5.418 1.00 98.31 174 ALA A N 1
ATOM 1341 C CA . ALA A 1 174 ? -14.632 -3.234 -4.238 1.00 98.31 174 ALA A CA 1
ATOM 1342 C C . ALA A 1 174 ? -14.248 -4.385 -3.296 1.00 98.31 174 ALA A C 1
ATOM 1344 O O . ALA A 1 174 ? -15.008 -5.331 -3.099 1.00 98.31 174 ALA A O 1
ATOM 1345 N N . CYS A 1 175 ? -13.056 -4.290 -2.710 1.00 98.75 175 CYS A N 1
ATOM 1346 C CA . CYS A 1 175 ? -12.604 -5.163 -1.629 1.00 98.75 175 CYS A CA 1
ATOM 1347 C C . CYS A 1 175 ? -13.019 -4.552 -0.286 1.00 98.75 175 CYS A C 1
ATOM 1349 O O . CYS A 1 175 ? -12.926 -3.333 -0.128 1.00 98.75 175 CYS A O 1
ATOM 1351 N N . PHE A 1 176 ? -13.404 -5.380 0.683 1.00 98.69 176 PHE A N 1
ATOM 1352 C CA . PHE A 1 176 ? -13.808 -4.947 2.020 1.00 98.69 176 PHE A CA 1
ATOM 1353 C C . PHE A 1 176 ? -13.159 -5.809 3.098 1.00 98.69 176 PHE A C 1
ATOM 1355 O O . PHE A 1 176 ? -13.161 -7.035 3.004 1.00 98.69 176 PHE A O 1
ATOM 1362 N N . VAL A 1 177 ? -12.660 -5.163 4.150 1.00 98.81 177 VAL A N 1
ATOM 1363 C CA . VAL A 1 177 ? -12.329 -5.815 5.422 1.00 98.81 177 VAL A CA 1
ATOM 1364 C C . VAL A 1 177 ? -12.941 -4.992 6.542 1.00 98.81 177 VAL A C 1
ATOM 1366 O O . VAL A 1 177 ? -12.718 -3.783 6.621 1.00 98.81 177 VAL A O 1
ATOM 1369 N N . SER A 1 178 ? -13.714 -5.638 7.407 1.00 98.44 178 SER A N 1
ATOM 1370 C CA . SER A 1 178 ? -14.301 -5.011 8.590 1.00 98.44 178 SER A CA 1
ATOM 1371 C C . SER A 1 178 ? -14.045 -5.836 9.842 1.00 98.44 178 SER A C 1
ATOM 1373 O O . SER A 1 178 ? -13.804 -7.036 9.751 1.00 98.44 178 SER A O 1
ATOM 1375 N N . ALA A 1 179 ? -14.061 -5.187 11.001 1.00 98.19 179 ALA A N 1
ATOM 1376 C CA . ALA A 1 179 ? -13.875 -5.810 12.307 1.00 98.19 179 ALA A CA 1
ATOM 1377 C C . ALA A 1 179 ? -14.562 -4.965 13.394 1.00 98.19 179 ALA A C 1
ATOM 1379 O O . ALA A 1 179 ? -15.034 -3.855 13.126 1.00 98.19 179 ALA A O 1
ATOM 1380 N N . VAL A 1 180 ? -14.597 -5.466 14.627 1.00 97.88 180 VAL A N 1
ATOM 1381 C CA . VAL A 1 180 ? -15.104 -4.726 15.793 1.00 97.88 180 VAL A CA 1
ATOM 1382 C C . VAL A 1 180 ? -14.041 -4.600 16.877 1.00 97.88 180 VAL A C 1
ATOM 1384 O O . VAL A 1 180 ? -13.202 -5.487 17.029 1.00 97.88 180 VAL A O 1
ATOM 1387 N N . THR A 1 181 ? -14.077 -3.500 17.632 1.00 97.06 181 THR A N 1
ATOM 1388 C CA . THR A 1 181 ? -13.218 -3.325 18.813 1.00 97.06 181 THR A CA 1
ATOM 1389 C C . THR A 1 181 ? -13.753 -4.074 20.032 1.00 97.06 181 THR A C 1
ATOM 1391 O O . THR A 1 181 ? -14.963 -4.270 20.163 1.00 97.06 181 THR A O 1
ATOM 1394 N N . HIS A 1 182 ? -12.880 -4.448 20.967 1.00 94.38 182 HIS A N 1
ATOM 1395 C CA . HIS A 1 182 ? -13.264 -5.225 22.149 1.00 94.38 182 HIS A CA 1
ATOM 1396 C C . HIS A 1 182 ? -14.091 -4.424 23.169 1.00 94.38 182 HIS A C 1
ATOM 1398 O O . HIS A 1 182 ? -15.129 -4.889 23.637 1.00 94.38 182 HIS A O 1
ATOM 1404 N N . GLU A 1 183 ? -13.645 -3.220 23.545 1.00 93.00 183 GLU A N 1
ATOM 1405 C CA . GLU A 1 183 ? -14.199 -2.468 24.680 1.00 93.00 183 GLU A CA 1
ATOM 1406 C C . GLU A 1 183 ? -15.597 -1.918 24.373 1.00 93.00 183 GLU A C 1
ATOM 1408 O O . GLU A 1 183 ? -16.503 -1.977 25.206 1.00 93.00 183 GLU A O 1
ATOM 1413 N N . LYS A 1 184 ? -15.763 -1.336 23.183 1.00 93.88 184 LYS A N 1
ATOM 1414 C CA . LYS A 1 184 ? -16.982 -0.610 22.799 1.00 93.88 184 LYS A CA 1
ATOM 1415 C C . LYS A 1 184 ? -17.764 -1.272 21.672 1.00 93.88 184 LYS A C 1
ATOM 1417 O O . LYS A 1 184 ? -18.862 -0.801 21.385 1.00 93.88 184 LYS A O 1
ATOM 1422 N N . GLY A 1 185 ? -17.227 -2.319 21.041 1.00 96.00 185 GLY A N 1
ATOM 1423 C CA . GLY A 1 185 ? -17.841 -2.909 19.853 1.00 96.00 185 GLY A CA 1
ATOM 1424 C C . GLY A 1 185 ? -17.915 -1.928 18.683 1.00 96.00 185 GLY A C 1
ATOM 1425 O O . GLY A 1 185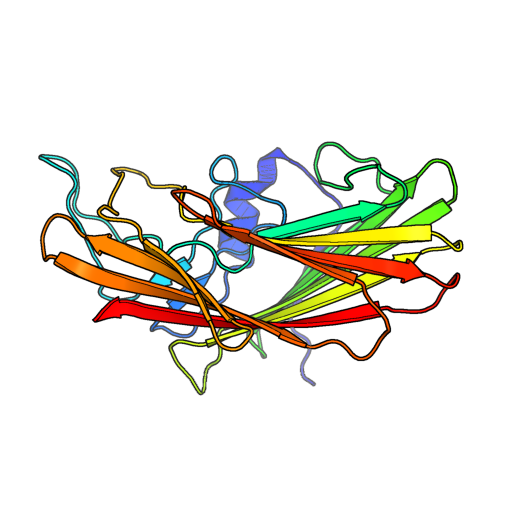 ? -18.855 -1.997 17.899 1.00 96.00 185 GLY A O 1
ATOM 1426 N N . THR A 1 186 ? -16.985 -0.970 18.594 1.00 97.25 186 THR A N 1
ATOM 1427 C CA . THR A 1 186 ? -16.969 0.003 17.495 1.00 97.25 186 THR A CA 1
ATOM 1428 C C . THR A 1 186 ? -16.693 -0.745 16.199 1.00 97.25 186 THR A C 1
ATOM 1430 O O . THR A 1 186 ? -15.677 -1.438 16.117 1.00 97.25 186 THR A O 1
ATOM 1433 N N . HIS A 1 187 ? -17.548 -0.593 15.188 1.00 97.81 187 HIS A N 1
ATOM 1434 C CA . HIS A 1 187 ? -17.301 -1.205 13.890 1.00 97.81 187 HIS A CA 1
ATOM 1435 C C . HIS A 1 187 ? -16.268 -0.379 13.136 1.00 97.81 187 HIS A C 1
ATOM 1437 O O . HIS A 1 187 ? -16.404 0.838 13.021 1.00 97.81 187 HIS A O 1
ATOM 1443 N N . ILE A 1 188 ? -15.244 -1.041 12.608 1.00 98.19 188 ILE A N 1
ATOM 1444 C CA . ILE A 1 188 ? -14.241 -0.446 11.728 1.00 98.19 188 ILE A CA 1
ATOM 1445 C C . ILE A 1 188 ? -14.310 -1.168 10.392 1.00 98.19 188 ILE A C 1
ATOM 1447 O O . ILE A 1 188 ? -14.343 -2.395 10.350 1.00 98.19 188 ILE A O 1
ATOM 1451 N N . ALA A 1 189 ? -14.324 -0.413 9.300 1.00 98.31 189 ALA A N 1
ATOM 1452 C CA . ALA A 1 189 ? -14.331 -0.966 7.955 1.00 98.31 189 ALA A CA 1
ATOM 1453 C C . ALA A 1 189 ? -13.354 -0.215 7.056 1.00 98.31 189 ALA A C 1
ATOM 1455 O O . ALA A 1 189 ? -13.306 1.018 7.068 1.00 98.31 189 ALA A O 1
ATOM 1456 N N . THR A 1 190 ? -12.622 -0.979 6.253 1.00 98.81 190 THR A N 1
ATOM 1457 C CA . THR A 1 190 ? -11.781 -0.493 5.167 1.00 98.81 190 THR A CA 1
ATOM 1458 C C . THR A 1 190 ? -12.314 -1.052 3.855 1.00 98.81 190 THR A C 1
ATOM 1460 O O . THR A 1 190 ? -12.521 -2.257 3.718 1.00 98.81 190 THR A O 1
ATOM 1463 N N . GLN A 1 191 ? -12.505 -0.172 2.880 1.00 98.75 191 GLN A N 1
ATOM 1464 C CA . GLN A 1 191 ? -12.860 -0.507 1.507 1.00 98.75 191 GLN A CA 1
ATOM 1465 C C . GLN A 1 191 ? -11.736 -0.074 0.568 1.00 98.75 191 GLN A C 1
ATOM 1467 O O . GLN A 1 191 ? -11.148 0.991 0.752 1.00 98.75 191 GLN A O 1
ATOM 1472 N N . GLU A 1 192 ? -11.499 -0.851 -0.485 1.00 98.69 192 GLU A N 1
ATOM 1473 C CA . GLU A 1 192 ? -10.558 -0.532 -1.555 1.00 98.69 192 GLU A CA 1
ATOM 1474 C C . GLU A 1 192 ? -11.190 -0.693 -2.939 1.00 98.69 192 GLU A C 1
ATOM 1476 O O . GLU A 1 192 ? -11.851 -1.693 -3.228 1.00 98.69 192 GLU A O 1
ATOM 1481 N N . THR A 1 193 ? -10.959 0.287 -3.812 1.00 98.69 193 THR A N 1
ATOM 1482 C CA . THR A 1 193 ? -11.218 0.176 -5.253 1.00 98.69 193 THR A CA 1
ATOM 1483 C C . THR A 1 193 ? -9.998 0.599 -6.056 1.00 98.69 193 THR A C 1
ATOM 1485 O O . THR A 1 193 ? -9.231 1.458 -5.617 1.00 98.69 193 THR A O 1
ATOM 1488 N N . ALA A 1 194 ? -9.857 0.031 -7.256 1.00 98.44 194 ALA A N 1
ATOM 1489 C CA . ALA A 1 194 ? -8.773 0.320 -8.187 1.00 98.44 194 ALA A CA 1
ATOM 1490 C C . ALA A 1 194 ? -9.312 0.672 -9.585 1.00 98.44 194 ALA A C 1
ATOM 1492 O O . ALA A 1 194 ? -10.222 0.021 -10.095 1.00 98.44 194 ALA A O 1
ATOM 1493 N N . GLU A 1 195 ? -8.719 1.684 -10.215 1.00 98.44 195 GLU A N 1
ATOM 1494 C CA . GLU A 1 195 ? -9.036 2.181 -11.556 1.00 98.44 195 GLU A CA 1
ATOM 1495 C C . GLU A 1 195 ? -7.742 2.289 -12.385 1.00 98.44 195 GLU A C 1
ATOM 1497 O O . GLU A 1 195 ? -6.728 2.817 -11.920 1.00 98.44 195 GLU A O 1
ATOM 1502 N N . TYR A 1 196 ? -7.759 1.781 -13.619 1.00 98.44 196 TYR A N 1
ATOM 1503 C CA . TYR A 1 196 ? -6.620 1.807 -14.541 1.00 98.44 196 TYR A CA 1
ATOM 1504 C C . TYR A 1 196 ? -7.082 1.752 -16.005 1.00 98.44 196 TYR A C 1
ATOM 1506 O O . TYR A 1 196 ? -8.083 1.120 -16.334 1.00 98.44 196 TYR A O 1
ATOM 1514 N N . GLU A 1 197 ? -6.334 2.399 -16.904 1.00 97.44 197 GLU A N 1
ATOM 1515 C CA . GLU A 1 197 ? -6.683 2.543 -18.331 1.00 97.44 197 GLU A CA 1
ATOM 1516 C C . GLU A 1 197 ? -5.788 1.688 -19.249 1.00 97.44 197 GLU A C 1
ATOM 1518 O O . GLU A 1 197 ? -5.272 2.138 -20.274 1.00 97.44 197 GLU A O 1
ATOM 1523 N N . PHE A 1 198 ? -5.563 0.429 -18.877 1.00 98.12 198 PHE A N 1
ATOM 1524 C CA . PHE A 1 198 ? -4.817 -0.534 -19.689 1.00 98.12 198 PHE A CA 1
ATOM 1525 C C . PHE A 1 198 ? -5.396 -1.942 -19.553 1.00 98.12 198 PHE A C 1
ATOM 1527 O O . PHE A 1 198 ? -6.118 -2.258 -18.611 1.00 98.12 198 PHE A O 1
ATOM 1534 N N . LYS A 1 199 ? -5.084 -2.813 -20.519 1.00 98.19 199 LYS A N 1
ATOM 1535 C CA . LYS A 1 199 ? -5.531 -4.206 -20.488 1.00 98.19 199 LYS A CA 1
ATOM 1536 C C . LYS A 1 199 ? -4.765 -4.971 -19.408 1.00 98.19 199 LYS A C 1
ATOM 1538 O O . LYS A 1 199 ? -3.555 -5.136 -19.532 1.00 98.19 199 LYS A O 1
ATOM 1543 N N . ALA A 1 200 ? -5.486 -5.486 -18.420 1.00 98.31 200 ALA A N 1
ATOM 1544 C CA . ALA A 1 200 ? -4.952 -6.345 -17.373 1.00 98.31 200 ALA A CA 1
ATOM 1545 C C . ALA A 1 200 ? -5.879 -7.540 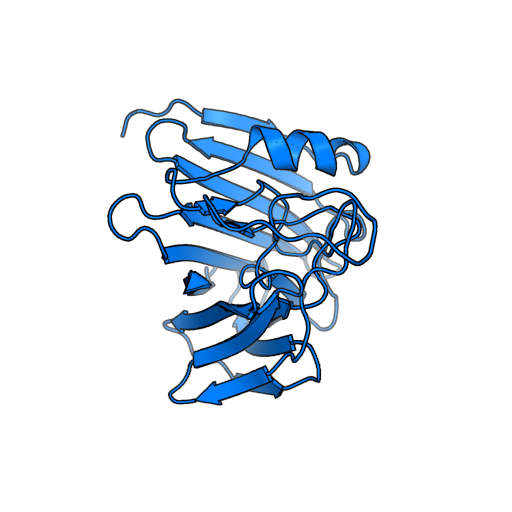-17.118 1.00 98.31 200 ALA A C 1
ATOM 1547 O O . ALA A 1 200 ? -7.078 -7.486 -17.400 1.00 98.31 200 ALA A O 1
ATOM 1548 N N . ALA A 1 201 ? -5.312 -8.623 -16.598 1.00 98.25 201 ALA A N 1
ATOM 1549 C CA . ALA A 1 201 ? -6.053 -9.685 -15.941 1.00 98.25 201 ALA A CA 1
ATOM 1550 C C . ALA A 1 201 ? -6.154 -9.354 -14.450 1.00 98.25 201 ALA A C 1
ATOM 1552 O O . ALA A 1 201 ? -5.143 -9.059 -13.813 1.00 98.25 201 ALA A O 1
ATOM 1553 N N . GLU A 1 202 ? -7.364 -9.425 -13.903 1.00 97.88 202 GLU A N 1
ATOM 1554 C CA . GLU A 1 202 ? -7.612 -9.192 -12.485 1.00 97.88 202 GLU A CA 1
ATOM 1555 C C . GLU A 1 202 ? -8.003 -10.494 -11.785 1.00 97.88 202 GLU A C 1
ATOM 1557 O O . GLU A 1 202 ? -8.795 -11.284 -12.307 1.00 97.88 202 GLU A O 1
ATOM 1562 N N . LYS A 1 203 ? -7.456 -10.713 -10.587 1.00 98.25 203 LYS A N 1
ATOM 1563 C CA . LYS A 1 203 ? -7.858 -11.810 -9.706 1.00 98.25 203 LYS A CA 1
ATOM 1564 C C . LYS A 1 203 ? -8.016 -11.329 -8.271 1.00 98.25 203 LYS A C 1
ATOM 1566 O O . LYS A 1 203 ? -7.092 -10.738 -7.713 1.00 98.25 203 LYS A O 1
ATOM 1571 N N . ILE A 1 204 ? -9.149 -11.680 -7.671 1.00 98.56 204 ILE A N 1
ATOM 1572 C CA . ILE A 1 204 ? -9.451 -11.431 -6.262 1.00 98.56 204 ILE A CA 1
ATOM 1573 C C . ILE A 1 204 ? -9.190 -12.696 -5.444 1.00 98.56 204 ILE A C 1
ATOM 1575 O O . ILE A 1 204 ? -9.489 -13.808 -5.890 1.00 98.56 204 ILE A O 1
ATOM 1579 N N . ALA A 1 205 ? -8.622 -12.526 -4.255 1.00 98.31 205 ALA A N 1
ATOM 1580 C CA . ALA A 1 205 ? -8.485 -13.565 -3.247 1.00 98.31 205 ALA A CA 1
ATOM 1581 C C . ALA A 1 205 ? -9.053 -13.048 -1.923 1.00 98.31 205 ALA A C 1
ATOM 1583 O O . ALA A 1 205 ? -8.645 -11.994 -1.445 1.00 98.31 205 ALA A O 1
ATOM 1584 N N . ILE A 1 206 ? -9.996 -13.794 -1.354 1.00 98.50 206 ILE A N 1
ATOM 1585 C CA . ILE A 1 206 ? -10.603 -13.497 -0.056 1.00 98.50 206 ILE A CA 1
ATOM 1586 C C . ILE A 1 206 ? -9.993 -14.473 0.949 1.00 98.50 206 ILE A C 1
ATOM 1588 O O . ILE A 1 206 ? -10.083 -15.689 0.759 1.00 98.50 206 ILE A O 1
ATOM 1592 N N . GLY A 1 207 ? -9.322 -13.934 1.960 1.00 97.19 207 GLY A N 1
ATOM 1593 C CA . GLY A 1 207 ? -8.752 -14.669 3.082 1.00 97.19 207 GLY A CA 1
ATOM 1594 C C . GLY A 1 207 ? -9.606 -14.545 4.343 1.00 97.19 207 GLY A C 1
ATOM 1595 O O . GLY A 1 207 ? -10.704 -13.996 4.323 1.00 97.19 207 GLY A O 1
ATOM 1596 N N . GLU A 1 208 ? -9.084 -15.059 5.457 1.00 96.62 208 GLU A N 1
ATOM 1597 C CA . GLU A 1 208 ? -9.741 -14.951 6.770 1.00 96.62 208 GLU A CA 1
ATOM 1598 C C . GLU A 1 208 ? -9.622 -13.543 7.372 1.00 96.62 208 GLU A C 1
ATOM 1600 O O . GLU A 1 208 ? -10.509 -13.096 8.094 1.00 96.62 208 GLU A O 1
ATOM 1605 N N . GLN A 1 209 ? -8.516 -12.854 7.081 1.00 96.50 209 GLN A N 1
ATOM 1606 C CA . GLN A 1 209 ? -8.168 -11.553 7.658 1.00 96.50 209 GLN A CA 1
ATOM 1607 C C . GLN A 1 209 ? -7.818 -10.501 6.604 1.00 96.50 209 GLN A C 1
ATOM 1609 O O . GLN A 1 209 ? -7.382 -9.404 6.945 1.00 96.50 209 GLN A O 1
ATOM 1614 N N . SER A 1 210 ? -7.982 -10.826 5.325 1.00 98.06 210 SER A N 1
ATOM 1615 C CA . SER A 1 210 ? -7.626 -9.916 4.252 1.00 98.06 210 SER A CA 1
ATOM 1616 C C . SER A 1 210 ? -8.377 -10.173 2.957 1.00 98.06 210 SER A C 1
ATOM 1618 O O . SER A 1 210 ? -8.909 -11.259 2.709 1.00 98.06 210 SER A O 1
ATOM 1620 N N . VAL A 1 211 ? -8.392 -9.155 2.098 1.00 98.69 211 VAL A N 1
ATOM 1621 C CA . VAL A 1 211 ? -8.861 -9.265 0.714 1.00 98.69 211 VAL A CA 1
ATOM 1622 C C . VAL A 1 211 ? -7.804 -8.680 -0.205 1.00 98.69 211 VAL A C 1
ATOM 1624 O O . VAL A 1 211 ? -7.438 -7.510 -0.081 1.00 98.69 211 VAL A O 1
ATOM 1627 N N . ALA A 1 212 ? -7.330 -9.495 -1.141 1.00 98.62 212 ALA A N 1
ATOM 1628 C CA . ALA A 1 212 ? -6.288 -9.135 -2.085 1.00 98.62 212 ALA A CA 1
ATOM 1629 C C . ALA A 1 212 ? -6.810 -9.045 -3.521 1.00 98.62 212 ALA A C 1
ATOM 1631 O O . ALA A 1 212 ? -7.623 -9.856 -3.970 1.00 98.62 212 ALA A O 1
ATOM 1632 N N . ARG A 1 213 ? -6.259 -8.096 -4.274 1.00 98.62 213 ARG A N 1
ATOM 1633 C CA . ARG A 1 213 ? -6.460 -7.887 -5.707 1.00 98.62 213 ARG A CA 1
ATOM 1634 C C . ARG A 1 213 ? -5.111 -7.994 -6.408 1.00 98.62 213 ARG A C 1
ATOM 1636 O O . ARG A 1 213 ? -4.139 -7.363 -6.013 1.00 98.62 213 ARG A O 1
ATOM 1643 N N . ASN A 1 214 ? -5.051 -8.787 -7.469 1.00 98.62 214 ASN A N 1
ATOM 1644 C CA . ASN A 1 214 ? -3.869 -8.916 -8.317 1.00 98.62 214 ASN A CA 1
ATOM 1645 C C . ASN A 1 214 ? -4.206 -8.368 -9.699 1.00 98.62 214 ASN A C 1
ATOM 1647 O O . ASN A 1 214 ? -5.099 -8.905 -10.355 1.00 98.62 214 ASN A O 1
ATOM 1651 N N . ILE A 1 215 ? -3.498 -7.323 -10.129 1.00 98.81 215 ILE A N 1
ATOM 1652 C CA . ILE A 1 215 ? -3.656 -6.689 -11.442 1.00 98.81 215 ILE A CA 1
ATOM 1653 C C . ILE A 1 215 ? -2.418 -7.034 -12.270 1.00 98.81 215 ILE A C 1
ATOM 1655 O O . ILE A 1 215 ? -1.342 -6.482 -12.040 1.00 98.81 215 ILE A O 1
ATOM 1659 N N . CYS A 1 216 ? -2.565 -7.961 -13.216 1.00 98.81 216 CYS A N 1
ATOM 1660 C CA . CYS A 1 216 ? -1.465 -8.483 -14.023 1.00 98.81 216 CYS A CA 1
ATOM 1661 C C . CYS A 1 216 ? -1.553 -8.029 -15.485 1.00 98.81 216 CYS A C 1
ATOM 1663 O O . CYS A 1 216 ? -2.605 -8.145 -16.115 1.00 98.81 216 CYS A O 1
ATOM 1665 N N . PHE A 1 217 ? -0.459 -7.526 -16.047 1.00 98.75 217 PHE A N 1
ATOM 1666 C CA . PHE A 1 217 ? -0.401 -6.947 -17.388 1.00 98.75 217 PHE A CA 1
ATOM 1667 C C . PHE A 1 217 ? 1.005 -7.039 -17.987 1.00 98.75 217 PHE A C 1
ATOM 1669 O O . PHE A 1 217 ? 2.004 -7.096 -17.273 1.00 98.75 217 PHE A O 1
ATOM 1676 N N . THR A 1 218 ? 1.083 -6.997 -19.317 1.00 98.56 218 THR A N 1
ATOM 1677 C CA . THR A 1 218 ? 2.357 -6.916 -20.037 1.00 98.56 218 THR A CA 1
ATOM 1678 C C . THR A 1 218 ? 2.741 -5.457 -20.261 1.00 98.56 218 THR A C 1
ATOM 1680 O O . THR A 1 218 ? 1.931 -4.653 -20.742 1.00 98.56 218 THR A O 1
ATOM 1683 N N . THR A 1 219 ? 3.986 -5.107 -19.955 1.00 98.38 219 THR A N 1
ATOM 1684 C CA . THR A 1 219 ? 4.515 -3.760 -20.175 1.00 98.38 219 THR A CA 1
ATOM 1685 C C . THR A 1 219 ? 5.186 -3.594 -21.535 1.00 98.38 219 THR A C 1
ATOM 1687 O O . THR A 1 219 ? 5.733 -4.528 -22.119 1.00 98.38 219 THR A O 1
ATOM 1690 N N . GLU A 1 220 ? 5.190 -2.362 -22.031 1.00 98.19 220 GLU A N 1
ATOM 1691 C CA . GLU A 1 220 ? 6.063 -1.900 -23.105 1.00 98.19 220 GLU A CA 1
ATOM 1692 C C . GLU A 1 220 ? 7.229 -1.111 -22.497 1.00 98.19 220 GLU A C 1
ATOM 1694 O O . GLU A 1 220 ? 7.040 -0.325 -21.564 1.00 98.19 220 GLU A O 1
ATOM 1699 N N . ALA A 1 221 ? 8.435 -1.292 -23.040 1.00 97.75 221 ALA A N 1
ATOM 1700 C CA . ALA A 1 221 ? 9.630 -0.617 -22.544 1.00 97.75 221 ALA A CA 1
ATOM 1701 C C . ALA A 1 221 ? 9.452 0.914 -22.530 1.00 97.75 221 ALA A C 1
ATOM 1703 O O . ALA A 1 221 ? 9.134 1.525 -23.549 1.00 97.75 221 ALA A O 1
ATOM 1704 N N . GLY A 1 222 ? 9.680 1.537 -21.373 1.00 97.12 222 GLY A N 1
ATOM 1705 C CA . GLY A 1 222 ? 9.594 2.984 -21.174 1.00 97.12 222 GLY A CA 1
ATOM 1706 C C . GLY A 1 222 ? 8.174 3.544 -21.033 1.00 97.12 222 GLY A C 1
ATOM 1707 O O . GLY A 1 222 ? 8.031 4.731 -20.740 1.00 97.12 222 GLY A O 1
ATOM 1708 N N . LYS A 1 223 ? 7.120 2.736 -21.184 1.00 98.38 223 LYS A N 1
ATOM 1709 C CA . LYS A 1 223 ? 5.734 3.175 -20.972 1.00 98.38 223 LYS A CA 1
ATOM 1710 C C . LYS A 1 223 ? 5.366 3.121 -19.487 1.00 98.38 223 LYS A C 1
ATOM 1712 O O . LYS A 1 223 ? 5.746 2.188 -18.784 1.00 98.38 223 LYS A O 1
ATOM 1717 N N . GLU A 1 224 ? 4.632 4.128 -19.018 1.00 98.38 224 GLU A N 1
ATOM 1718 C CA . GLU A 1 224 ? 4.103 4.173 -17.650 1.00 98.38 224 GLU A CA 1
ATOM 1719 C C . GLU A 1 224 ? 2.728 3.506 -17.569 1.00 98.38 224 GLU A C 1
ATOM 1721 O O . GLU A 1 224 ? 1.857 3.748 -18.407 1.00 98.38 224 GLU A O 1
ATOM 1726 N N . TYR A 1 225 ? 2.522 2.723 -16.513 1.00 98.81 225 TYR A N 1
ATOM 1727 C CA . TYR A 1 225 ? 1.261 2.066 -16.182 1.00 98.81 225 TYR A CA 1
ATOM 1728 C C . TYR A 1 225 ? 0.815 2.545 -14.807 1.00 98.81 225 TYR A C 1
ATOM 1730 O O . TYR A 1 225 ? 1.557 2.377 -13.841 1.00 98.81 225 TYR A O 1
ATOM 1738 N N . LYS A 1 226 ? -0.363 3.172 -14.730 1.00 98.88 226 LYS A N 1
ATOM 1739 C CA . LYS A 1 226 ? -0.869 3.837 -13.519 1.00 98.88 226 LYS A CA 1
ATOM 1740 C C . LYS A 1 226 ? -2.124 3.158 -12.999 1.00 98.88 226 LYS A C 1
ATOM 1742 O O . LYS A 1 226 ? -3.073 2.969 -13.757 1.00 98.88 226 LYS A O 1
ATOM 1747 N N . ILE A 1 227 ? -2.119 2.834 -11.711 1.00 98.88 227 ILE A N 1
ATOM 1748 C CA . ILE A 1 227 ? -3.262 2.288 -10.980 1.00 98.88 227 ILE A CA 1
ATOM 1749 C C . ILE A 1 227 ? -3.647 3.312 -9.916 1.00 98.88 227 ILE A C 1
ATOM 1751 O O . ILE A 1 227 ? -2.860 3.606 -9.013 1.00 98.88 227 ILE A O 1
ATOM 1755 N N . TYR A 1 228 ? -4.850 3.860 -10.038 1.00 98.88 228 TYR A N 1
ATOM 1756 C CA . TYR A 1 228 ? -5.432 4.784 -9.074 1.00 98.88 228 TYR A CA 1
ATOM 1757 C C . TYR A 1 228 ? -6.296 4.004 -8.097 1.00 98.88 228 TYR A C 1
ATOM 1759 O O . TYR A 1 228 ? -7.147 3.226 -8.513 1.00 98.88 228 TYR A O 1
ATOM 1767 N N . ARG A 1 229 ? -6.089 4.217 -6.803 1.00 98.75 229 ARG A N 1
ATOM 1768 C CA . ARG A 1 229 ? -6.799 3.514 -5.740 1.00 98.75 229 ARG A CA 1
ATOM 1769 C C . ARG A 1 229 ? -7.508 4.502 -4.829 1.00 98.75 229 ARG A C 1
ATOM 1771 O O . ARG A 1 229 ? -6.946 5.542 -4.468 1.00 98.75 229 ARG A O 1
ATOM 1778 N N . LYS A 1 230 ? -8.738 4.161 -4.453 1.00 98.81 230 LYS A N 1
ATOM 1779 C CA . LYS A 1 230 ? -9.515 4.854 -3.419 1.00 98.81 230 LYS A CA 1
ATOM 1780 C C . LYS A 1 230 ? -9.643 3.903 -2.243 1.00 98.81 230 LYS A C 1
ATOM 1782 O O . LYS A 1 230 ? -10.144 2.793 -2.405 1.00 98.81 230 LYS A O 1
ATOM 1787 N N . ILE A 1 231 ? -9.191 4.350 -1.081 1.00 98.88 231 ILE A N 1
ATOM 1788 C CA . ILE A 1 231 ? -9.306 3.601 0.162 1.00 98.88 231 ILE A CA 1
ATOM 1789 C C . ILE A 1 231 ? -10.221 4.403 1.078 1.00 98.88 231 ILE A C 1
ATOM 1791 O O . ILE A 1 231 ? -9.911 5.547 1.416 1.00 98.88 231 ILE A O 1
ATOM 1795 N N . LEU A 1 232 ? -11.363 3.828 1.438 1.00 98.69 232 LEU A N 1
ATOM 1796 C CA . LEU A 1 232 ? -12.297 4.422 2.388 1.00 98.69 232 LEU A CA 1
ATOM 1797 C C . LEU A 1 232 ? -12.152 3.709 3.724 1.00 98.69 232 LEU A C 1
ATOM 1799 O O . LEU A 1 232 ? -12.183 2.484 3.762 1.00 98.69 232 LEU A O 1
ATOM 1803 N N . VAL A 1 233 ? -12.004 4.470 4.803 1.00 98.62 233 VAL A N 1
ATOM 1804 C CA . VAL A 1 233 ? -11.876 3.931 6.157 1.00 98.62 233 VAL A CA 1
ATOM 1805 C C . VAL A 1 233 ? -12.889 4.618 7.054 1.00 98.62 233 VAL A C 1
ATOM 1807 O O . VAL A 1 233 ? -12.926 5.845 7.142 1.00 98.62 233 VAL A O 1
ATOM 1810 N N . THR A 1 234 ? -13.731 3.830 7.711 1.00 97.62 234 THR A N 1
ATOM 1811 C CA . THR A 1 234 ? -14.807 4.332 8.566 1.00 97.62 234 THR A CA 1
ATOM 1812 C C . THR A 1 234 ? -14.787 3.639 9.914 1.00 97.62 234 THR A C 1
ATOM 1814 O O . THR A 1 234 ? -14.507 2.444 9.984 1.00 97.62 234 THR A O 1
ATOM 1817 N N . ALA A 1 235 ? -15.157 4.375 10.960 1.00 95.69 235 ALA A N 1
ATOM 1818 C CA . ALA A 1 235 ? -15.519 3.810 12.250 1.00 95.69 235 ALA A CA 1
ATOM 1819 C C . ALA A 1 235 ? -16.855 4.391 12.719 1.00 95.69 235 ALA A C 1
ATOM 1821 O O . ALA A 1 235 ? -17.075 5.599 12.570 1.00 95.69 235 ALA A O 1
ATOM 1822 N N . GLY A 1 236 ? -17.739 3.554 13.264 1.00 89.12 236 GLY A N 1
ATOM 1823 C CA . GLY A 1 236 ? -19.079 3.966 13.691 1.00 89.12 236 GLY A CA 1
ATOM 1824 C C . GLY A 1 236 ? -19.893 2.873 14.357 1.00 89.12 236 GLY A C 1
ATOM 1825 O O . GLY A 1 236 ? -19.458 1.702 14.334 1.00 89.12 236 GLY A O 1
#

Secondary structure (DSSP, 8-state):
----EEEEES--GGGHHHHHHHT-EE-SSEEE----TT--GGG---EEEEEEEEE-TTS-EEEEEPPEEEEEEEEETTEEE-TTTS-EEEEEEEEETTTTEEEEEEEEE-SS-EEEEEEEEEE-SSSTTEEEEEEEEEESS--EEEEEEEEE-----SS---EEEEEEEEETTEEEEEEEETTT--EEEEEEEEE-SS--EEEEEE-SSEEEEEEEEEPPTT-EEEEEEEEEEEE-